Protein AF-A0A1C7M949-F1 (afdb_monomer)

Sequence (208 aa):
MLRAYFEKNLEALGLPTACKKDPADWAMIKSAVNHELSQMRAAMKSKLDLAIKNRDDLYVLTVALMMYDMKPKYEHWGRLAFLRDCAKTWNNRSATDKKKLAFWDFVDGELSKLRACFKAIAGKDRRVEEASCAHDGGYYDRFFASLVAKDLDAYAINSGELARTIYTNESVSDLQRNIEKVVGTFMTDDIDSAAAAQNEAPVEDLPE

Structure (mmCIF, N/CA/C/O backbone):
data_AF-A0A1C7M949-F1
#
_entry.id   AF-A0A1C7M949-F1
#
loop_
_atom_site.group_PDB
_atom_site.id
_atom_site.type_symbol
_atom_site.label_atom_id
_atom_site.label_alt_id
_atom_site.label_comp_id
_atom_site.label_asym_id
_atom_site.label_entity_id
_atom_site.label_seq_id
_atom_site.pdbx_PDB_ins_code
_atom_site.Cartn_x
_atom_site.Cartn_y
_atom_site.Cartn_z
_atom_site.occupancy
_atom_site.B_iso_or_equiv
_atom_site.auth_seq_id
_atom_site.auth_comp_id
_atom_site.auth_asym_id
_atom_site.auth_atom_id
_atom_site.pdbx_PDB_model_num
ATOM 1 N N . MET A 1 1 ? 10.985 6.209 -12.789 1.00 58.41 1 MET A N 1
ATOM 2 C CA . MET A 1 1 ? 11.474 5.172 -11.847 1.00 58.41 1 MET A CA 1
ATOM 3 C C . MET A 1 1 ? 11.266 3.732 -12.323 1.00 58.41 1 MET A C 1
ATOM 5 O O . MET A 1 1 ? 12.258 3.141 -12.712 1.00 58.41 1 MET A O 1
ATOM 9 N N . LEU A 1 2 ? 10.056 3.156 -12.404 1.00 64.06 2 LEU A N 1
ATOM 10 C CA . LEU A 1 2 ? 9.889 1.768 -12.907 1.00 64.06 2 LEU A CA 1
ATOM 11 C C . LEU A 1 2 ? 10.254 1.619 -14.397 1.00 64.06 2 LEU A C 1
ATOM 13 O O . LEU A 1 2 ? 10.922 0.675 -14.803 1.00 64.06 2 LEU A O 1
ATOM 17 N N . ARG A 1 3 ? 9.873 2.610 -15.209 1.00 64.69 3 ARG A N 1
ATOM 18 C CA . ARG A 1 3 ? 10.181 2.644 -16.649 1.00 64.69 3 ARG A CA 1
ATOM 19 C C . ARG A 1 3 ? 11.686 2.681 -16.921 1.00 64.69 3 ARG A C 1
ATOM 21 O O . ARG A 1 3 ? 12.179 1.887 -17.706 1.00 64.69 3 ARG A O 1
ATOM 28 N N . ALA A 1 4 ? 12.413 3.534 -16.200 1.00 66.69 4 ALA A N 1
ATOM 29 C CA . ALA A 1 4 ? 13.871 3.621 -16.290 1.00 66.69 4 ALA A CA 1
ATOM 30 C C . ALA A 1 4 ? 14.563 2.321 -15.842 1.00 66.69 4 ALA A C 1
ATOM 32 O O . ALA A 1 4 ? 15.620 1.976 -16.365 1.00 66.69 4 ALA A O 1
ATOM 33 N N . TYR A 1 5 ? 13.968 1.585 -14.894 1.00 68.69 5 TYR A N 1
ATOM 34 C CA . TYR A 1 5 ? 14.450 0.257 -14.527 1.00 68.69 5 TYR A CA 1
ATOM 35 C C . TYR A 1 5 ? 14.218 -0.756 -15.657 1.00 68.69 5 TYR A C 1
ATOM 37 O O . TYR A 1 5 ? 15.155 -1.460 -16.029 1.00 68.69 5 TYR A O 1
ATOM 45 N N . PHE A 1 6 ? 13.027 -0.788 -16.265 1.00 71.69 6 PHE A N 1
ATOM 46 C CA . PHE A 1 6 ? 12.744 -1.677 -17.400 1.00 71.69 6 PHE A CA 1
ATOM 47 C C . PHE A 1 6 ? 13.663 -1.399 -18.591 1.00 71.69 6 PHE A C 1
ATOM 49 O O . PHE A 1 6 ? 14.228 -2.332 -19.144 1.00 71.69 6 PHE A O 1
ATOM 56 N N . GLU A 1 7 ? 13.937 -0.132 -18.909 1.00 70.00 7 GLU A N 1
ATOM 57 C CA . GLU A 1 7 ? 14.862 0.257 -19.989 1.00 70.00 7 GLU A CA 1
ATOM 58 C C . GLU A 1 7 ? 16.313 -0.195 -19.789 1.00 70.00 7 GLU A C 1
ATOM 60 O O . GLU A 1 7 ? 17.076 -0.240 -20.763 1.00 70.00 7 GLU A O 1
ATOM 65 N N . LYS A 1 8 ? 16.708 -0.463 -18.540 1.00 73.19 8 LYS A N 1
ATOM 66 C CA . LYS A 1 8 ? 18.056 -0.897 -18.152 1.00 73.19 8 LYS A CA 1
ATOM 67 C C . LYS A 1 8 ? 18.161 -2.410 -17.952 1.00 73.19 8 LYS A C 1
ATOM 69 O O . LYS A 1 8 ? 19.269 -2.927 -17.984 1.00 73.19 8 LYS A O 1
ATOM 74 N N . ASN A 1 9 ? 17.037 -3.106 -17.766 1.00 71.88 9 ASN A N 1
ATOM 75 C CA . ASN A 1 9 ? 17.003 -4.517 -17.365 1.00 71.88 9 ASN A CA 1
ATOM 76 C C . ASN A 1 9 ? 16.147 -5.390 -18.302 1.00 71.88 9 ASN A C 1
ATOM 78 O O . ASN A 1 9 ? 15.613 -6.405 -17.870 1.00 71.88 9 ASN A O 1
ATOM 82 N N . LEU A 1 10 ? 16.008 -5.015 -19.581 1.00 70.75 10 LEU A N 1
ATOM 83 C CA . LEU A 1 10 ? 15.163 -5.728 -20.555 1.00 70.75 10 LEU A CA 1
ATOM 84 C C . LEU A 1 10 ? 15.475 -7.226 -20.645 1.00 70.75 10 LEU A C 1
ATOM 86 O O . LEU A 1 10 ? 14.560 -8.040 -20.581 1.00 70.75 10 LEU A O 1
ATOM 90 N N . GLU A 1 11 ? 16.757 -7.590 -20.706 1.00 69.75 11 GLU A N 1
ATOM 91 C CA . GLU A 1 11 ? 17.177 -8.996 -20.784 1.00 69.75 11 GLU A CA 1
ATOM 92 C C . GLU A 1 11 ? 16.755 -9.794 -19.544 1.00 69.75 11 GLU A C 1
ATOM 94 O O . GLU A 1 11 ? 16.265 -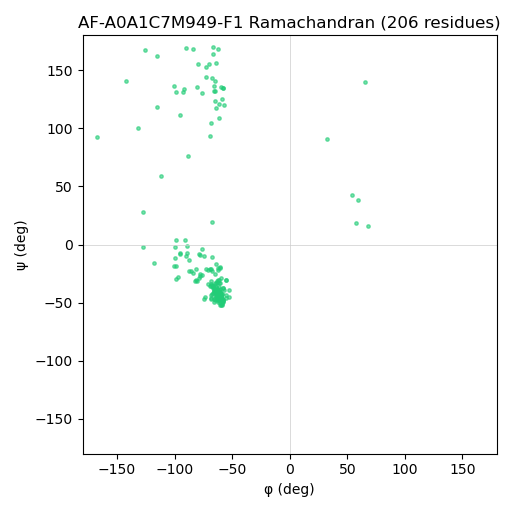10.914 -19.666 1.00 69.75 11 GLU A O 1
ATOM 99 N N . ALA A 1 12 ? 16.853 -9.194 -18.353 1.00 66.94 12 ALA A N 1
ATOM 100 C CA . ALA A 1 12 ? 16.414 -9.816 -17.103 1.00 66.94 12 ALA A CA 1
ATOM 101 C C . ALA A 1 12 ? 14.884 -9.970 -17.016 1.00 66.94 12 ALA A C 1
ATOM 103 O O . ALA A 1 12 ? 14.389 -10.799 -16.257 1.00 66.94 12 ALA A O 1
ATOM 104 N N . LEU A 1 13 ? 14.138 -9.189 -17.801 1.00 67.69 13 LEU A N 1
ATOM 105 C CA . LEU A 1 13 ? 12.680 -9.261 -17.920 1.00 67.69 13 LEU A CA 1
ATOM 106 C C . LEU A 1 13 ? 12.231 -10.201 -19.050 1.00 67.69 13 LEU A C 1
ATOM 108 O O . LEU A 1 13 ? 11.038 -10.274 -19.336 1.00 67.69 13 LEU A O 1
ATOM 112 N N . GLY A 1 14 ? 13.167 -10.891 -19.715 1.00 68.94 14 GLY A N 1
ATOM 113 C CA . GLY A 1 14 ? 12.877 -11.734 -20.876 1.00 68.94 14 GLY A CA 1
ATOM 114 C C . GLY A 1 14 ? 12.431 -10.943 -22.109 1.00 68.94 14 GLY A C 1
ATOM 115 O O . GLY A 1 14 ? 11.865 -11.519 -23.036 1.00 68.94 14 GLY A O 1
ATOM 116 N N . LEU A 1 15 ? 12.664 -9.626 -22.126 1.00 74.62 15 LEU A N 1
ATOM 117 C CA . LEU A 1 15 ? 12.302 -8.745 -23.229 1.00 74.62 15 LEU A CA 1
ATOM 118 C C . LEU A 1 15 ? 13.486 -8.605 -24.200 1.00 74.62 15 LEU A C 1
ATOM 120 O O . LEU A 1 15 ? 14.601 -8.300 -23.762 1.00 74.62 15 LEU A O 1
A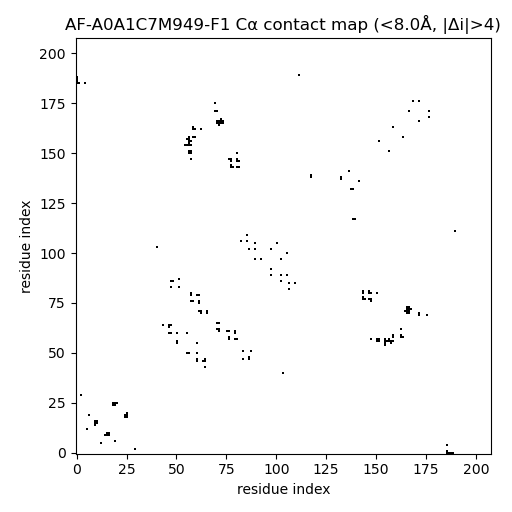TOM 124 N N . PRO A 1 16 ? 13.274 -8.766 -25.520 1.00 75.88 16 PRO A N 1
ATOM 125 C CA . PRO A 1 16 ? 14.321 -8.535 -26.506 1.00 75.88 16 PRO A CA 1
ATOM 126 C C . PRO A 1 16 ? 14.869 -7.106 -26.421 1.00 75.88 16 PRO A C 1
ATOM 128 O O . PRO A 1 16 ? 14.118 -6.130 -26.413 1.00 75.88 16 PRO A O 1
ATOM 131 N N . THR A 1 17 ? 16.193 -6.949 -26.449 1.00 71.25 17 THR A N 1
ATOM 132 C CA . THR A 1 17 ? 16.841 -5.622 -26.467 1.00 71.25 17 THR A CA 1
ATOM 133 C C . THR A 1 17 ? 16.485 -4.802 -27.713 1.00 71.25 17 THR A C 1
ATOM 135 O O . THR A 1 17 ? 16.573 -3.572 -27.696 1.00 71.25 17 THR A O 1
ATOM 138 N N . ALA A 1 18 ? 16.022 -5.469 -28.778 1.00 71.31 18 ALA A N 1
ATOM 139 C CA . ALA A 1 18 ? 15.478 -4.852 -29.983 1.00 71.31 18 ALA A CA 1
ATOM 140 C C . ALA A 1 18 ? 14.224 -4.000 -29.711 1.00 71.31 18 ALA A C 1
ATOM 142 O O . ALA A 1 18 ? 14.067 -2.958 -30.343 1.00 71.31 18 ALA A O 1
ATOM 143 N N . CYS A 1 19 ? 13.410 -4.347 -28.707 1.00 69.25 19 CYS A N 1
ATOM 144 C CA . CYS A 1 19 ? 12.198 -3.599 -28.356 1.00 69.25 19 CYS A CA 1
ATOM 145 C C . CYS A 1 19 ? 12.489 -2.173 -27.866 1.00 69.25 19 CYS A C 1
ATOM 147 O O . CYS A 1 19 ? 11.594 -1.343 -27.839 1.00 69.25 19 CYS A O 1
ATOM 149 N N . LYS A 1 20 ? 13.735 -1.859 -27.480 1.00 67.06 20 LYS A N 1
ATOM 150 C CA . LYS A 1 20 ? 14.149 -0.483 -27.153 1.00 67.06 20 LYS A CA 1
ATOM 151 C C . LYS A 1 20 ? 14.393 0.370 -28.398 1.00 67.06 20 LYS A C 1
ATOM 153 O O . LYS A 1 20 ? 14.316 1.594 -28.332 1.00 67.06 20 LYS A O 1
ATOM 158 N N . LYS A 1 21 ? 14.764 -0.276 -29.504 1.00 73.44 21 LYS A N 1
ATOM 159 C CA . LYS A 1 21 ? 15.088 0.374 -30.779 1.00 73.44 21 LYS A CA 1
ATOM 160 C C . LYS A 1 21 ? 13.843 0.578 -31.639 1.00 73.44 21 LYS A C 1
ATOM 162 O O . LYS A 1 21 ? 13.858 1.474 -32.473 1.00 73.44 21 LYS A O 1
ATOM 167 N N . ASP A 1 22 ? 12.794 -0.212 -31.406 1.00 79.44 22 ASP A N 1
ATOM 168 C CA . ASP A 1 22 ? 11.480 -0.048 -32.024 1.00 79.44 22 ASP A CA 1
ATOM 169 C C . ASP A 1 22 ? 10.531 0.759 -31.104 1.00 79.44 22 ASP A C 1
ATOM 171 O O . ASP A 1 22 ? 10.120 0.276 -30.042 1.00 79.44 22 ASP A O 1
ATOM 175 N N . PRO A 1 23 ? 10.160 1.999 -31.481 1.00 78.56 23 PRO A N 1
ATOM 176 C CA . PRO A 1 23 ? 9.238 2.822 -30.703 1.00 78.56 23 PRO A CA 1
ATOM 177 C C . PRO A 1 23 ? 7.846 2.202 -30.507 1.00 78.56 23 PRO A C 1
ATOM 179 O O . PRO A 1 23 ? 7.202 2.500 -29.496 1.00 78.56 23 PRO A O 1
ATOM 182 N N . ALA A 1 24 ? 7.372 1.373 -31.444 1.00 81.94 24 ALA A N 1
ATOM 183 C CA . ALA A 1 24 ? 6.055 0.745 -31.381 1.00 81.94 24 ALA A CA 1
ATOM 184 C C . ALA A 1 24 ? 6.031 -0.385 -30.342 1.00 81.94 24 ALA A C 1
ATOM 186 O O . ALA A 1 24 ? 5.160 -0.396 -29.467 1.00 81.94 24 ALA A O 1
ATOM 187 N N . ASP A 1 25 ? 7.036 -1.261 -30.356 1.00 79.12 25 ASP A N 1
ATOM 188 C CA . ASP A 1 25 ? 7.187 -2.322 -29.352 1.00 79.12 25 ASP A CA 1
ATOM 189 C C . ASP A 1 25 ? 7.357 -1.743 -27.945 1.00 79.12 25 ASP A C 1
ATOM 191 O O . ASP A 1 25 ? 6.711 -2.184 -26.987 1.00 79.12 25 ASP A O 1
ATOM 195 N N . TRP A 1 26 ? 8.164 -0.685 -27.809 1.00 81.19 26 TRP A N 1
ATOM 196 C CA . TRP A 1 26 ? 8.323 -0.005 -26.526 1.00 81.19 26 TRP A CA 1
ATOM 197 C C . TRP A 1 26 ? 7.022 0.641 -26.038 1.00 81.19 26 TRP A C 1
ATOM 199 O O . TRP A 1 26 ? 6.730 0.654 -24.838 1.00 81.19 26 TRP A O 1
ATOM 209 N N . ALA A 1 27 ? 6.212 1.190 -26.949 1.00 81.94 27 ALA A N 1
ATOM 210 C CA . ALA A 1 27 ? 4.898 1.727 -26.615 1.00 81.94 27 ALA A CA 1
ATOM 211 C C . ALA A 1 27 ? 3.939 0.633 -26.123 1.00 81.94 27 ALA A C 1
ATOM 213 O O . ALA A 1 27 ? 3.245 0.858 -25.128 1.00 81.94 27 ALA A O 1
ATOM 214 N N . MET A 1 28 ? 3.952 -0.552 -26.742 1.00 83.81 28 MET A N 1
ATOM 215 C CA . MET A 1 28 ? 3.148 -1.699 -26.305 1.00 83.81 28 MET A CA 1
ATOM 216 C C . MET A 1 28 ? 3.538 -2.169 -24.901 1.00 83.81 28 MET A C 1
ATOM 218 O O . MET A 1 28 ? 2.663 -2.309 -24.046 1.00 83.81 28 MET A O 1
ATOM 222 N N . ILE A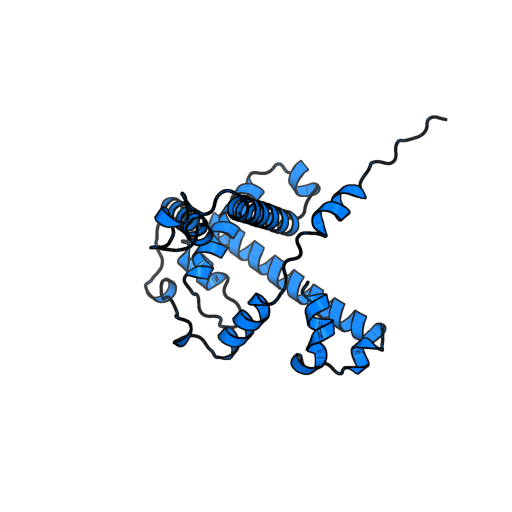 1 29 ? 4.837 -2.307 -24.618 1.00 81.81 29 ILE A N 1
ATOM 223 C CA . ILE A 1 29 ? 5.330 -2.678 -23.280 1.00 81.81 29 ILE A CA 1
ATOM 224 C C . ILE A 1 29 ? 4.890 -1.644 -22.237 1.00 81.81 29 ILE A C 1
ATOM 226 O O . ILE A 1 29 ? 4.335 -2.001 -21.198 1.00 81.81 29 ILE A O 1
ATOM 230 N N . LYS A 1 30 ? 5.076 -0.346 -22.515 1.00 81.19 30 LYS A N 1
ATOM 231 C CA . LYS A 1 30 ? 4.626 0.724 -21.607 1.00 81.19 30 LYS A CA 1
ATOM 232 C C . LYS A 1 30 ? 3.121 0.661 -21.359 1.00 81.19 30 LYS A C 1
ATOM 234 O O . LYS A 1 30 ? 2.691 0.857 -20.224 1.00 81.19 30 LYS A O 1
ATOM 239 N N . SER A 1 31 ? 2.336 0.418 -22.407 1.00 84.62 31 SER A N 1
ATOM 240 C CA . SER A 1 31 ? 0.880 0.316 -22.317 1.00 84.62 31 SER A CA 1
ATOM 241 C C . SER A 1 31 ? 0.465 -0.846 -21.416 1.00 84.62 31 SER A C 1
ATOM 243 O O . SER A 1 31 ? -0.281 -0.630 -20.463 1.00 84.62 31 SER A O 1
ATOM 245 N N . ALA A 1 32 ? 1.026 -2.039 -21.637 1.00 86.38 32 ALA A N 1
ATOM 246 C CA . ALA A 1 32 ? 0.742 -3.227 -20.835 1.00 86.38 32 ALA A CA 1
ATOM 247 C C . ALA A 1 32 ? 1.086 -3.011 -19.353 1.00 86.38 32 ALA A C 1
ATOM 249 O O . ALA A 1 32 ? 0.261 -3.251 -18.477 1.00 86.38 32 ALA A O 1
ATOM 250 N N . VAL A 1 33 ? 2.266 -2.454 -19.065 1.00 84.69 33 VAL A N 1
ATOM 251 C CA . VAL A 1 33 ? 2.696 -2.160 -17.689 1.00 84.69 33 VAL A CA 1
ATOM 252 C C . VAL A 1 33 ? 1.764 -1.154 -17.014 1.00 84.69 33 VAL A C 1
ATOM 254 O O . VAL A 1 33 ? 1.375 -1.349 -15.865 1.00 84.69 33 VAL A O 1
ATOM 257 N N . ASN A 1 34 ? 1.386 -0.076 -17.707 1.00 84.75 34 ASN A N 1
ATOM 258 C CA . ASN A 1 34 ? 0.451 0.901 -17.148 1.00 84.75 34 ASN A CA 1
ATOM 259 C C . ASN A 1 34 ? -0.928 0.284 -16.903 1.00 84.75 34 ASN A C 1
ATOM 261 O O . ASN A 1 34 ? -1.563 0.606 -15.903 1.00 84.75 34 ASN A O 1
ATOM 265 N N . HIS A 1 35 ? -1.389 -0.581 -17.808 1.00 88.44 35 HIS A N 1
ATOM 266 C CA . HIS A 1 35 ? -2.664 -1.268 -17.675 1.00 88.44 35 HIS A CA 1
ATOM 267 C C . HIS A 1 35 ? -2.693 -2.136 -16.413 1.00 88.44 35 HIS A C 1
ATOM 269 O O . HIS A 1 35 ? -3.569 -1.945 -15.570 1.00 88.44 35 HIS A O 1
ATOM 275 N N . GLU A 1 36 ? -1.686 -2.993 -16.231 1.00 88.00 36 GLU A N 1
ATOM 276 C CA . GLU A 1 36 ? -1.545 -3.840 -15.042 1.00 88.00 36 GLU A CA 1
ATOM 277 C C . GLU A 1 36 ? -1.450 -3.011 -13.756 1.00 88.00 36 GLU A C 1
ATOM 279 O O . GLU A 1 36 ? -2.182 -3.251 -12.795 1.00 88.00 36 GLU A O 1
ATOM 284 N N . LEU A 1 37 ? -0.617 -1.964 -13.739 1.00 86.31 37 LEU A N 1
ATOM 285 C CA . LEU A 1 37 ? -0.497 -1.086 -12.571 1.00 86.31 37 LEU A CA 1
ATOM 286 C C . LEU A 1 37 ? -1.818 -0.397 -12.223 1.00 86.31 37 LEU A C 1
ATOM 288 O O . LEU A 1 37 ? -2.154 -0.294 -11.043 1.00 86.31 37 LEU A O 1
ATOM 292 N N . SER A 1 38 ? -2.574 0.064 -13.222 1.00 88.25 38 SER A N 1
ATOM 293 C CA . SER A 1 38 ? -3.891 0.665 -13.010 1.00 88.25 38 SER A CA 1
ATOM 294 C C . SER A 1 38 ? -4.889 -0.343 -12.444 1.00 88.25 38 SER A C 1
ATOM 296 O O . SER A 1 38 ? -5.615 -0.003 -11.508 1.00 88.25 38 SER A O 1
ATOM 298 N N . GLN A 1 39 ? -4.900 -1.586 -12.939 1.00 90.31 39 GLN A N 1
ATOM 299 C CA . GLN A 1 39 ? -5.754 -2.642 -12.389 1.00 90.31 39 GLN A CA 1
ATOM 300 C C . GLN A 1 39 ? -5.385 -2.975 -10.939 1.00 90.31 39 GLN A C 1
ATOM 302 O O . GLN A 1 39 ? -6.259 -2.999 -10.069 1.00 90.31 39 GLN A O 1
ATOM 307 N N . MET A 1 40 ? -4.092 -3.155 -10.648 1.00 90.12 40 MET A N 1
ATOM 308 C CA . MET A 1 40 ? -3.602 -3.422 -9.292 1.00 90.12 40 MET A CA 1
ATOM 309 C C . MET A 1 40 ? -3.964 -2.285 -8.330 1.00 90.12 40 MET A C 1
ATOM 311 O O . MET A 1 40 ? -4.468 -2.532 -7.235 1.00 90.12 40 MET A O 1
ATOM 315 N N . ARG A 1 41 ? -3.769 -1.030 -8.751 1.00 91.50 41 ARG A N 1
ATOM 316 C CA . ARG A 1 41 ? -4.141 0.171 -7.990 1.00 91.50 41 ARG A CA 1
ATOM 317 C C . ARG A 1 41 ? -5.651 0.249 -7.744 1.00 91.50 41 ARG A C 1
ATOM 319 O O . ARG A 1 41 ? -6.072 0.565 -6.632 1.00 91.50 41 ARG A O 1
ATOM 326 N N . ALA A 1 42 ? -6.482 -0.059 -8.735 1.00 91.69 42 ALA A N 1
ATOM 327 C CA . ALA A 1 42 ? -7.934 -0.082 -8.561 1.00 91.69 42 ALA A CA 1
ATOM 328 C C . ALA A 1 42 ? -8.372 -1.175 -7.568 1.00 91.69 42 ALA A C 1
ATOM 330 O O . ALA A 1 42 ? -9.114 -0.893 -6.623 1.00 91.69 42 ALA A O 1
ATOM 331 N N . ALA A 1 43 ? -7.856 -2.398 -7.726 1.00 92.50 43 ALA A N 1
ATOM 332 C CA . ALA A 1 43 ? -8.156 -3.522 -6.842 1.00 92.50 43 ALA A CA 1
ATOM 333 C C . ALA A 1 43 ? -7.700 -3.258 -5.399 1.00 92.50 43 ALA A C 1
ATOM 335 O O . ALA A 1 43 ? -8.454 -3.493 -4.453 1.00 92.50 43 ALA A O 1
ATOM 336 N N . MET A 1 44 ? -6.491 -2.715 -5.225 1.00 93.62 44 MET A N 1
ATOM 337 C CA . MET A 1 44 ? -5.941 -2.362 -3.917 1.00 93.62 44 MET A CA 1
ATOM 338 C C . MET A 1 44 ? -6.796 -1.303 -3.223 1.00 93.62 44 MET A C 1
ATOM 340 O O . MET A 1 44 ? -7.153 -1.478 -2.059 1.00 93.62 44 MET A O 1
ATOM 344 N N . LYS A 1 45 ? -7.189 -0.241 -3.939 1.00 94.00 45 LYS A N 1
ATOM 345 C CA . LYS A 1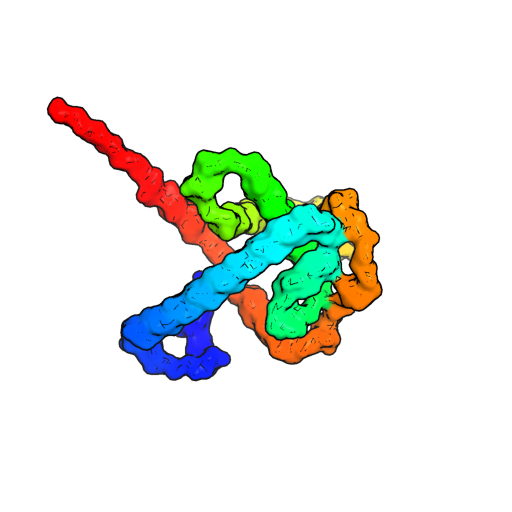 45 ? -8.067 0.789 -3.377 1.00 94.00 45 LYS A CA 1
ATOM 346 C C . LYS A 1 45 ? -9.418 0.207 -2.957 1.00 94.00 45 LYS A C 1
ATOM 348 O O . LYS A 1 45 ? -9.868 0.470 -1.847 1.00 94.00 45 LYS A O 1
ATOM 353 N N . SER A 1 46 ? -10.035 -0.610 -3.810 1.00 94.12 46 SER A N 1
ATOM 354 C CA . SER A 1 46 ? -11.330 -1.227 -3.509 1.00 94.12 46 SER A CA 1
ATOM 355 C C . SER A 1 46 ? -11.272 -2.109 -2.259 1.00 94.12 46 SER A C 1
ATOM 357 O O . SER A 1 46 ? -12.161 -2.030 -1.414 1.00 94.12 46 SER A O 1
ATOM 359 N N . LYS A 1 47 ? -10.234 -2.944 -2.126 1.00 94.62 47 LYS A N 1
ATOM 360 C CA . LYS A 1 47 ? -10.035 -3.802 -0.948 1.00 94.62 47 LYS A CA 1
ATOM 361 C C . LYS A 1 47 ? -9.794 -2.981 0.318 1.00 94.62 47 LYS A C 1
ATOM 363 O O . LYS A 1 47 ? -10.312 -3.324 1.375 1.00 94.62 47 LYS A O 1
ATOM 368 N N . LEU A 1 48 ? -9.051 -1.884 0.205 1.00 95.50 48 LEU A N 1
ATOM 369 C CA . LEU A 1 48 ? -8.781 -0.983 1.319 1.00 95.50 48 LEU A CA 1
ATOM 370 C C . LEU A 1 48 ? -10.046 -0.273 1.815 1.00 95.50 48 LEU A C 1
ATOM 372 O O . LEU A 1 48 ? -10.306 -0.252 3.016 1.00 95.50 48 LEU A O 1
ATOM 376 N N . ASP A 1 49 ? -10.850 0.272 0.900 1.00 94.69 49 ASP A N 1
ATOM 377 C CA . ASP A 1 49 ? -12.114 0.931 1.243 1.00 94.69 49 ASP A CA 1
ATOM 378 C C . ASP A 1 49 ? -13.105 -0.069 1.872 1.00 94.69 49 ASP A C 1
ATOM 380 O O . ASP A 1 49 ? -13.793 0.262 2.842 1.00 94.69 49 ASP A O 1
ATOM 384 N N . LEU A 1 50 ? -13.135 -1.312 1.375 1.00 95.12 50 LEU A N 1
ATOM 385 C CA . LEU A 1 50 ? -13.944 -2.386 1.952 1.00 95.12 50 LEU A CA 1
ATOM 386 C C . LEU A 1 50 ? -13.482 -2.758 3.367 1.00 95.12 50 LEU A C 1
ATOM 388 O O . LEU A 1 50 ? -14.316 -2.834 4.265 1.00 95.12 50 LEU A O 1
ATOM 392 N N . ALA A 1 51 ? -12.176 -2.919 3.586 1.00 95.12 51 ALA A N 1
ATOM 393 C CA . ALA A 1 51 ? -11.621 -3.237 4.900 1.00 95.12 51 ALA A CA 1
ATOM 394 C C . ALA A 1 51 ? -11.933 -2.151 5.940 1.00 95.12 51 ALA A C 1
ATOM 396 O O . ALA A 1 51 ? -12.325 -2.452 7.067 1.00 95.12 51 ALA A O 1
ATOM 397 N N . ILE A 1 52 ? -11.840 -0.875 5.549 1.00 95.31 52 ILE A N 1
ATOM 398 C CA . ILE A 1 52 ? -12.229 0.253 6.408 1.00 95.31 52 ILE A CA 1
ATOM 399 C C . ILE A 1 52 ? -13.716 0.165 6.769 1.00 95.31 52 ILE A C 1
ATOM 401 O O . ILE A 1 52 ? -14.078 0.322 7.937 1.00 95.31 52 ILE A O 1
ATOM 405 N N . LYS A 1 53 ? -14.580 -0.099 5.781 1.00 95.06 53 LYS A N 1
ATOM 406 C CA . LYS A 1 53 ? -16.030 -0.218 5.980 1.00 95.06 53 LYS A CA 1
ATOM 407 C C . LYS A 1 53 ? -16.392 -1.385 6.903 1.00 95.06 53 LYS A C 1
ATOM 409 O O . LYS A 1 53 ? -17.227 -1.212 7.786 1.00 95.06 53 LYS A O 1
ATOM 414 N N . ASN A 1 54 ? -15.760 -2.538 6.706 1.00 94.94 54 ASN A N 1
ATOM 415 C CA . ASN A 1 54 ? -16.013 -3.760 7.470 1.00 94.94 54 ASN A CA 1
ATOM 416 C C . ASN A 1 54 ? -15.362 -3.754 8.857 1.00 94.94 54 ASN A C 1
ATOM 418 O O . ASN A 1 54 ? -15.661 -4.629 9.664 1.00 94.94 54 ASN A O 1
ATOM 422 N N . ARG A 1 55 ? -14.514 -2.757 9.147 1.00 94.75 55 ARG A N 1
ATOM 423 C CA . ARG A 1 55 ? -13.676 -2.703 10.353 1.00 94.75 55 ARG A CA 1
ATOM 424 C C . ARG A 1 55 ? -12.732 -3.906 10.459 1.00 94.75 55 ARG A C 1
ATOM 426 O O . ARG A 1 55 ? -12.479 -4.389 11.558 1.00 94.75 55 ARG A O 1
ATOM 433 N N . ASP A 1 56 ? -12.193 -4.349 9.327 1.00 95.31 56 ASP A N 1
ATOM 434 C CA . ASP A 1 56 ? -11.227 -5.444 9.289 1.00 95.31 56 ASP A CA 1
ATOM 435 C C . ASP A 1 56 ? -9.923 -5.02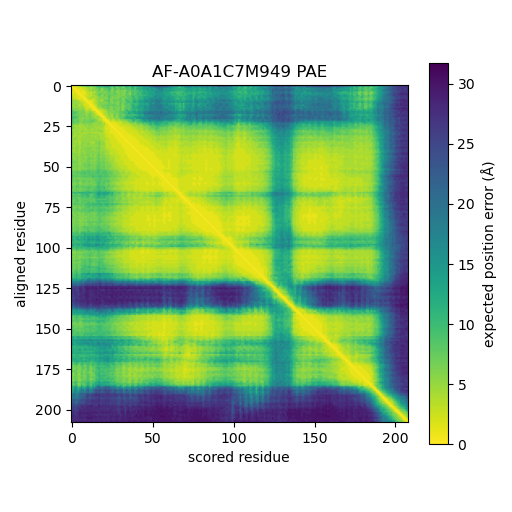6 9.984 1.00 95.31 56 ASP A C 1
ATOM 437 O O . ASP A 1 56 ? -9.395 -3.923 9.771 1.00 95.31 56 ASP A O 1
ATOM 441 N N . ASP A 1 57 ? -9.370 -5.920 10.802 1.00 94.88 57 ASP A N 1
ATOM 442 C CA . ASP A 1 57 ? -8.098 -5.651 11.461 1.00 94.88 57 ASP A CA 1
ATOM 443 C C . ASP A 1 57 ? -6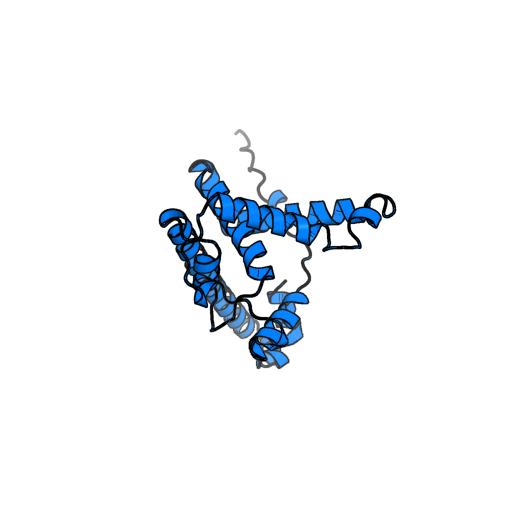.925 -5.577 10.465 1.00 94.88 57 ASP A C 1
ATOM 445 O O . ASP A 1 57 ? -7.048 -5.835 9.257 1.00 94.88 57 ASP A O 1
ATOM 449 N N . LEU A 1 58 ? -5.770 -5.131 10.958 1.00 94.75 58 LEU A N 1
ATOM 450 C CA . LEU A 1 58 ? -4.586 -4.917 10.130 1.00 94.75 58 LEU A CA 1
ATOM 451 C C . LEU A 1 58 ? -4.094 -6.208 9.458 1.00 94.75 58 LEU A C 1
ATOM 453 O O . LEU A 1 58 ? -3.604 -6.169 8.327 1.00 94.75 58 LEU A O 1
ATOM 457 N N . TYR A 1 59 ? -4.247 -7.352 10.118 1.00 93.56 59 TYR A N 1
ATOM 458 C CA . TYR A 1 59 ? -3.774 -8.642 9.629 1.00 93.56 59 TYR A CA 1
ATOM 459 C C . TYR A 1 59 ? -4.653 -9.152 8.488 1.00 93.56 59 TYR A C 1
ATOM 461 O O . TYR A 1 59 ? -4.132 -9.534 7.437 1.00 93.56 59 TYR A O 1
ATOM 469 N N . VAL A 1 60 ? -5.979 -9.062 8.644 1.00 93.25 60 VAL A N 1
ATOM 470 C CA . VAL A 1 60 ? -6.941 -9.383 7.578 1.00 93.25 60 VAL A CA 1
ATOM 471 C C . VAL A 1 60 ? -6.696 -8.510 6.352 1.00 93.25 60 VAL A C 1
ATOM 473 O O . VAL A 1 60 ? -6.579 -9.034 5.243 1.00 93.25 60 VAL A O 1
ATOM 476 N N . LEU A 1 61 ? -6.540 -7.193 6.536 1.00 94.25 61 LEU A N 1
ATOM 477 C CA . LEU A 1 61 ? -6.209 -6.299 5.423 1.00 94.25 61 LEU A CA 1
ATOM 478 C C . LEU A 1 61 ? -4.898 -6.693 4.753 1.00 94.25 61 LEU A C 1
ATOM 480 O O . LEU A 1 61 ? -4.812 -6.671 3.525 1.00 94.25 61 LEU A O 1
ATOM 484 N N . THR A 1 62 ? -3.883 -7.031 5.547 1.00 93.44 62 THR A N 1
ATOM 485 C CA . THR A 1 62 ? -2.574 -7.398 5.013 1.00 93.44 62 THR A CA 1
ATOM 486 C C . THR A 1 62 ? -2.683 -8.599 4.100 1.00 93.44 62 THR A C 1
ATOM 488 O O . THR A 1 62 ? -2.270 -8.514 2.947 1.00 93.44 62 THR A O 1
ATOM 491 N N . VAL A 1 63 ? -3.307 -9.677 4.571 1.00 91.25 63 VAL A N 1
ATOM 492 C CA . VAL A 1 63 ? -3.524 -10.881 3.764 1.00 91.25 63 VAL A CA 1
ATOM 493 C C . VAL A 1 63 ? -4.367 -10.573 2.526 1.00 91.25 63 VAL A C 1
ATOM 495 O O . VAL A 1 63 ? -4.017 -11.005 1.432 1.00 91.25 63 VAL A O 1
ATOM 498 N N . ALA A 1 64 ? -5.433 -9.780 2.660 1.00 90.62 64 ALA A N 1
ATOM 499 C CA . ALA A 1 64 ? -6.304 -9.433 1.539 1.00 90.62 64 ALA A CA 1
ATOM 500 C C . ALA A 1 64 ? -5.584 -8.636 0.438 1.00 90.62 64 ALA A C 1
ATOM 502 O O . ALA A 1 64 ? -5.924 -8.769 -0.744 1.00 90.62 64 ALA A O 1
ATOM 503 N N . LEU A 1 65 ? -4.613 -7.795 0.807 1.00 91.31 65 LEU A N 1
ATOM 504 C CA . LEU A 1 65 ? -3.840 -6.972 -0.123 1.00 91.31 65 LEU A CA 1
ATOM 505 C C . LEU A 1 65 ? -2.600 -7.661 -0.692 1.00 91.31 65 LEU A C 1
ATOM 507 O O . LEU A 1 65 ? -2.062 -7.171 -1.686 1.00 91.31 65 LEU A O 1
ATOM 511 N N . MET A 1 66 ? -2.162 -8.789 -0.129 1.00 88.56 66 MET A N 1
ATOM 512 C CA . MET A 1 66 ? -1.135 -9.602 -0.776 1.00 88.56 66 MET A CA 1
ATOM 513 C C . MET A 1 66 ? -1.685 -10.174 -2.092 1.00 88.56 66 MET A C 1
ATOM 515 O O . MET A 1 66 ? -2.800 -10.691 -2.162 1.00 88.56 66 MET A O 1
ATOM 519 N N . MET A 1 67 ? -0.901 -10.051 -3.160 1.00 81.88 67 MET A N 1
ATOM 520 C CA . MET A 1 67 ? -1.199 -10.601 -4.487 1.00 81.88 67 MET A CA 1
ATOM 521 C C . MET A 1 67 ? -0.164 -11.673 -4.839 1.00 81.88 67 MET A C 1
ATOM 523 O O . MET A 1 67 ? 0.909 -11.699 -4.243 1.00 81.88 67 MET A O 1
ATOM 527 N N . TYR A 1 68 ? -0.471 -12.531 -5.815 1.00 82.31 68 TYR A N 1
ATOM 528 C CA . TYR A 1 68 ? 0.482 -13.502 -6.379 1.00 82.31 68 TYR A CA 1
ATOM 529 C C . TYR A 1 68 ? 1.156 -14.408 -5.331 1.00 82.31 68 TYR A C 1
ATOM 531 O O . TYR A 1 68 ? 2.367 -14.613 -5.365 1.00 82.31 68 TYR A O 1
ATOM 539 N N . ASP A 1 69 ? 0.377 -14.895 -4.360 1.00 82.00 69 ASP A N 1
ATOM 540 C CA . ASP A 1 69 ? 0.835 -15.770 -3.268 1.00 82.00 69 ASP A CA 1
ATOM 541 C C . ASP A 1 69 ? 1.966 -15.201 -2.394 1.00 82.00 69 ASP A C 1
ATOM 543 O O . ASP A 1 69 ? 2.623 -15.941 -1.652 1.00 82.00 69 ASP A O 1
ATOM 547 N N . MET A 1 70 ? 2.167 -13.877 -2.425 1.00 87.00 70 MET A N 1
ATOM 548 C CA . MET A 1 70 ? 3.107 -13.210 -1.531 1.00 87.00 70 MET A CA 1
ATOM 549 C C . MET A 1 70 ? 2.718 -13.437 -0.074 1.00 87.00 70 MET A C 1
ATOM 551 O O . MET A 1 70 ? 1.559 -13.316 0.331 1.00 87.00 70 MET A O 1
ATOM 555 N N . LYS A 1 71 ? 3.726 -13.74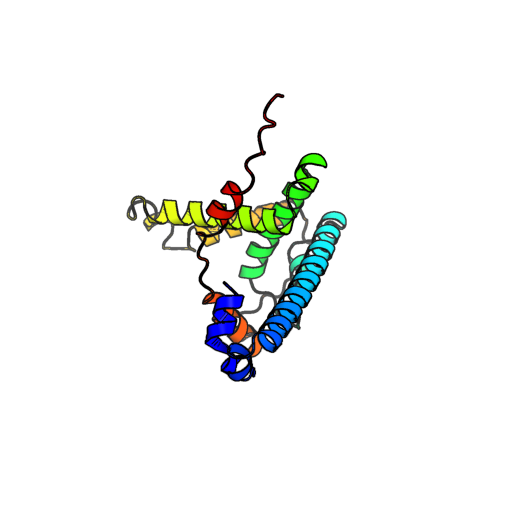8 0.733 1.00 90.12 71 LYS A N 1
ATOM 556 C CA . LYS A 1 71 ? 3.577 -13.973 2.161 1.00 90.12 71 LYS A CA 1
ATOM 557 C C . LYS A 1 71 ? 3.795 -12.669 2.933 1.00 90.12 71 LYS A C 1
ATOM 559 O O . LYS A 1 71 ? 4.760 -11.947 2.654 1.00 90.12 71 LYS A O 1
ATOM 564 N N . PRO A 1 72 ? 2.913 -12.345 3.894 1.00 89.69 72 PRO A N 1
ATOM 565 C CA . PRO A 1 72 ? 3.027 -11.124 4.675 1.00 89.69 72 PRO A CA 1
ATOM 566 C C . PRO A 1 72 ? 4.256 -11.156 5.596 1.00 89.69 72 PRO A C 1
ATOM 568 O O . PRO A 1 72 ? 4.603 -12.185 6.171 1.00 89.69 72 PRO A O 1
ATOM 571 N N . LYS A 1 73 ? 4.891 -9.995 5.758 1.00 89.06 73 LYS A N 1
ATOM 572 C CA . LYS A 1 73 ? 6.019 -9.752 6.660 1.00 89.06 73 LYS A CA 1
ATOM 573 C C . LYS A 1 73 ? 5.677 -8.575 7.561 1.00 89.06 73 LYS A C 1
ATOM 575 O O . LYS A 1 73 ? 4.732 -7.836 7.272 1.00 89.06 73 LYS A O 1
ATOM 580 N N . TYR A 1 74 ? 6.458 -8.373 8.613 1.00 85.00 74 TYR A N 1
ATOM 581 C CA . TYR A 1 74 ? 6.225 -7.296 9.573 1.00 85.00 74 TYR A CA 1
ATOM 582 C C . TYR A 1 74 ? 6.208 -5.909 8.906 1.00 85.00 74 TYR A C 1
ATOM 584 O O . TYR A 1 74 ? 5.350 -5.074 9.186 1.00 85.00 74 TYR A O 1
ATOM 592 N N . GLU A 1 75 ? 7.085 -5.683 7.930 1.00 84.88 75 GLU A N 1
ATOM 593 C CA . GLU A 1 75 ? 7.188 -4.419 7.201 1.00 84.88 75 GLU A CA 1
ATOM 594 C C . GLU A 1 75 ? 5.923 -4.114 6.382 1.00 84.88 75 GLU A C 1
ATOM 596 O O . GLU A 1 75 ? 5.618 -2.949 6.110 1.00 84.88 75 GLU A O 1
ATOM 601 N N . HIS A 1 76 ? 5.160 -5.140 5.987 1.00 89.88 76 HIS A N 1
ATOM 602 C CA . HIS A 1 76 ? 3.886 -4.946 5.294 1.00 89.88 76 HIS A CA 1
ATOM 603 C C . HIS A 1 76 ? 2.833 -4.333 6.212 1.00 89.88 76 HIS A C 1
ATOM 605 O O . HIS A 1 76 ? 2.058 -3.499 5.751 1.00 89.88 76 HIS A O 1
ATOM 611 N N . TRP A 1 77 ? 2.836 -4.657 7.504 1.00 90.81 77 TRP A N 1
ATOM 612 C CA . TRP A 1 77 ? 1.883 -4.087 8.456 1.00 90.81 77 TRP A CA 1
ATOM 613 C C . TRP A 1 77 ? 2.043 -2.577 8.571 1.00 90.81 77 TRP A C 1
ATOM 615 O O . TRP A 1 77 ? 1.061 -1.852 8.444 1.00 90.81 77 TRP A O 1
ATOM 625 N N . GLY A 1 78 ? 3.281 -2.093 8.699 1.00 90.00 78 GLY A N 1
ATOM 626 C CA . GLY A 1 78 ? 3.565 -0.658 8.697 1.00 90.00 78 GLY A CA 1
ATOM 627 C C . GLY A 1 78 ? 3.092 0.022 7.411 1.00 90.00 78 GLY A C 1
ATOM 628 O O . GLY A 1 78 ? 2.347 1.003 7.452 1.00 90.00 78 GLY A O 1
ATOM 629 N N . ARG A 1 79 ? 3.472 -0.527 6.251 1.00 90.25 79 ARG A N 1
ATOM 630 C CA . ARG A 1 79 ? 3.097 0.038 4.942 1.00 90.25 79 ARG A CA 1
ATOM 631 C C . ARG A 1 79 ? 1.583 0.085 4.740 1.00 90.25 79 ARG A C 1
ATOM 633 O O . ARG A 1 79 ? 1.072 1.053 4.181 1.00 90.25 79 ARG A O 1
ATOM 640 N N . LEU A 1 80 ? 0.861 -0.932 5.201 1.00 94.44 80 LEU A N 1
ATOM 641 C CA . LEU A 1 80 ? -0.588 -1.008 5.041 1.00 94.44 80 LEU A CA 1
ATOM 642 C C . LEU A 1 80 ? -1.355 -0.202 6.087 1.00 94.44 80 LEU A C 1
ATOM 644 O O . LEU A 1 80 ? -2.391 0.361 5.740 1.00 94.44 80 LEU A O 1
ATOM 648 N N . ALA A 1 81 ? -0.830 -0.056 7.305 1.00 94.44 81 ALA A N 1
ATOM 649 C CA . ALA A 1 81 ? -1.346 0.900 8.282 1.00 94.44 81 ALA A CA 1
ATOM 650 C C . ALA A 1 81 ? -1.221 2.337 7.748 1.00 94.44 81 ALA A C 1
ATOM 652 O O . ALA A 1 81 ? -2.194 3.090 7.756 1.00 94.44 81 ALA A O 1
ATOM 653 N N . PHE A 1 82 ? -0.066 2.694 7.171 1.00 94.31 82 PHE A N 1
ATOM 654 C CA . PHE A 1 82 ? 0.118 3.978 6.485 1.00 94.31 82 PHE A CA 1
ATOM 655 C C . PHE A 1 82 ? -0.878 4.170 5.337 1.00 94.31 82 PHE A C 1
ATOM 657 O O . PHE A 1 82 ? -1.530 5.211 5.237 1.00 94.31 82 PHE A O 1
ATOM 664 N N . LEU A 1 83 ? -1.034 3.158 4.481 1.00 95.06 83 LEU A N 1
ATOM 665 C CA . LEU A 1 83 ? -1.955 3.237 3.353 1.00 95.06 83 LEU A CA 1
ATOM 666 C C . LEU A 1 83 ? -3.414 3.391 3.820 1.00 95.06 83 LEU A C 1
ATOM 668 O O . LEU A 1 83 ? -4.168 4.174 3.237 1.00 95.06 83 LEU A O 1
ATOM 672 N N . ARG A 1 84 ? -3.812 2.699 4.896 1.00 95.75 84 ARG A N 1
ATOM 673 C CA . ARG A 1 84 ? -5.138 2.840 5.514 1.00 95.75 84 ARG A CA 1
ATOM 674 C C . ARG A 1 84 ? -5.338 4.226 6.121 1.00 95.75 84 ARG A C 1
ATOM 676 O O . ARG A 1 84 ? -6.410 4.804 5.945 1.00 95.75 84 ARG A O 1
ATOM 683 N N . ASP A 1 85 ? -4.326 4.791 6.774 1.00 95.00 85 ASP A N 1
ATOM 684 C CA . ASP A 1 85 ? -4.372 6.160 7.302 1.00 95.00 85 ASP A CA 1
ATOM 685 C C . ASP A 1 85 ? -4.531 7.197 6.175 1.00 95.00 85 ASP A C 1
ATOM 687 O O . ASP A 1 85 ? -5.389 8.084 6.260 1.00 95.00 85 ASP A O 1
ATOM 691 N N . CYS A 1 86 ? -3.822 7.013 5.055 1.00 95.31 86 CYS A N 1
ATOM 692 C CA . CYS A 1 86 ? -4.010 7.817 3.846 1.00 95.31 86 CYS A CA 1
ATOM 693 C C . CYS A 1 86 ? -5.441 7.701 3.307 1.00 95.31 86 CYS A C 1
ATOM 695 O O . CYS A 1 86 ? -6.073 8.714 3.011 1.00 95.31 86 CYS A O 1
ATOM 697 N N . ALA A 1 87 ? -5.993 6.490 3.207 1.00 95.12 87 ALA A N 1
ATOM 698 C CA . ALA A 1 87 ? -7.363 6.290 2.737 1.00 95.12 87 ALA A CA 1
ATOM 699 C C . ALA A 1 87 ? -8.413 6.918 3.658 1.00 95.12 87 ALA A C 1
ATOM 701 O O . ALA A 1 87 ? -9.352 7.543 3.169 1.00 95.12 87 ALA A O 1
ATOM 702 N N . LYS A 1 88 ? -8.241 6.841 4.981 1.00 94.50 88 LYS A N 1
ATOM 703 C CA . LYS A 1 88 ? -9.117 7.535 5.940 1.00 94.50 88 LYS A CA 1
ATOM 704 C C . LYS A 1 88 ? -9.053 9.048 5.753 1.00 94.50 88 LYS A C 1
ATOM 706 O O . LYS A 1 88 ? -10.092 9.698 5.640 1.00 94.50 88 LYS A O 1
ATOM 711 N N . THR A 1 89 ? -7.843 9.596 5.666 1.00 93.81 89 THR A N 1
ATOM 712 C CA . THR A 1 89 ? -7.620 11.027 5.431 1.00 93.81 89 THR A CA 1
ATOM 713 C C . THR A 1 89 ? -8.250 11.469 4.115 1.00 93.81 89 THR A C 1
ATOM 715 O O . THR A 1 89 ? -8.958 12.472 4.071 1.00 93.81 89 THR A O 1
ATOM 718 N N . TRP A 1 90 ? -8.072 10.679 3.055 1.00 93.69 90 TRP A N 1
ATOM 719 C CA . TRP A 1 90 ? -8.697 10.906 1.759 1.00 93.69 90 TRP A CA 1
ATOM 720 C C . TRP A 1 90 ? -10.221 10.884 1.841 1.00 93.69 90 TRP A C 1
ATOM 722 O O . TRP A 1 90 ? -10.883 11.777 1.318 1.00 93.69 90 TRP A O 1
ATOM 732 N N . ASN A 1 91 ? -10.800 9.892 2.517 1.00 91.38 91 ASN A N 1
ATOM 733 C CA . ASN A 1 91 ? -12.246 9.738 2.630 1.00 91.38 91 ASN A CA 1
ATOM 734 C C . ASN A 1 91 ? -12.894 10.927 3.352 1.00 91.38 91 ASN A C 1
ATOM 736 O O . ASN A 1 91 ? -13.986 11.329 2.951 1.00 91.38 91 ASN A O 1
ATOM 740 N N . ASN A 1 92 ? -12.175 11.569 4.275 1.00 91.69 92 ASN A N 1
ATOM 741 C CA . ASN A 1 92 ? -12.607 12.783 4.971 1.00 91.69 92 ASN A CA 1
ATOM 742 C C . ASN A 1 92 ? -12.459 14.082 4.152 1.00 91.69 92 ASN A C 1
ATOM 744 O O . ASN A 1 92 ? -12.947 15.125 4.584 1.00 91.69 92 ASN A O 1
ATOM 748 N N . ARG A 1 93 ? -11.811 14.057 2.977 1.00 92.00 93 ARG A N 1
ATOM 749 C CA . ARG A 1 93 ? -11.702 15.240 2.105 1.00 92.00 93 ARG A CA 1
ATOM 750 C C . ARG A 1 93 ? -13.021 15.581 1.416 1.00 92.00 93 ARG A C 1
ATOM 752 O O . ARG A 1 93 ? -13.835 14.698 1.114 1.00 92.00 93 ARG A O 1
ATOM 759 N N . SER A 1 94 ? -13.181 16.865 1.095 1.00 90.81 94 SER A N 1
ATOM 760 C CA . SER A 1 94 ? -14.346 17.374 0.375 1.00 90.81 94 SER A CA 1
ATOM 761 C C . SER A 1 94 ? -14.435 16.798 -1.045 1.00 90.81 94 SER A C 1
ATOM 763 O O . SER A 1 94 ? -13.434 16.397 -1.646 1.00 90.81 94 SER A O 1
ATOM 765 N N . ALA A 1 95 ? -15.643 16.772 -1.616 1.00 88.56 95 ALA A N 1
ATOM 766 C CA . ALA A 1 95 ? -15.839 16.355 -3.006 1.00 88.56 95 ALA A CA 1
ATOM 767 C C . ALA A 1 95 ? -15.069 17.254 -3.991 1.00 88.56 95 ALA A C 1
ATOM 769 O O . ALA A 1 95 ? -14.577 16.771 -5.008 1.00 88.56 95 ALA A O 1
ATOM 770 N N . THR A 1 96 ? -14.930 18.543 -3.669 1.00 87.69 96 THR A N 1
ATOM 771 C CA . THR A 1 96 ? -14.155 19.505 -4.459 1.00 87.69 96 THR A CA 1
ATOM 772 C C . THR A 1 96 ? -12.674 19.140 -4.480 1.00 87.69 96 THR A C 1
ATOM 774 O O . THR A 1 96 ? -12.072 19.128 -5.549 1.00 87.69 96 THR A O 1
ATOM 777 N N . ASP A 1 97 ? -12.096 18.764 -3.339 1.00 85.44 97 ASP A N 1
ATOM 778 C CA . ASP A 1 97 ? -10.683 18.365 -3.268 1.00 85.44 97 ASP A CA 1
ATOM 779 C C . ASP A 1 97 ? -10.429 17.040 -3.989 1.00 85.44 97 ASP A C 1
ATOM 781 O O . ASP A 1 97 ? -9.407 16.873 -4.650 1.00 85.44 97 ASP A O 1
ATOM 785 N N . LYS A 1 98 ? -11.388 16.109 -3.917 1.00 87.69 98 LYS A N 1
ATOM 786 C CA . LYS A 1 98 ? -11.319 14.812 -4.607 1.00 87.69 98 LYS A CA 1
ATOM 787 C C . LYS A 1 98 ? -11.434 14.919 -6.130 1.00 87.69 98 LYS A C 1
ATOM 789 O O . LYS A 1 98 ? -11.018 13.996 -6.818 1.00 87.69 98 LYS A O 1
ATOM 794 N N . LYS A 1 99 ? -11.995 16.011 -6.665 1.00 87.50 99 LYS A N 1
ATOM 795 C CA . LYS A 1 99 ? -12.019 16.280 -8.116 1.00 87.50 99 LYS A CA 1
ATOM 796 C C . LYS A 1 99 ? -10.684 16.810 -8.643 1.00 87.50 99 LYS A C 1
ATOM 798 O O . LYS A 1 99 ? -10.416 16.656 -9.826 1.00 87.50 99 LYS A O 1
ATOM 803 N N . LYS A 1 100 ? -9.881 17.445 -7.784 1.00 87.75 100 LYS A N 1
ATOM 804 C CA . LYS A 1 100 ? -8.615 18.095 -8.161 1.00 87.75 100 LYS A CA 1
ATOM 805 C C . LYS A 1 100 ? -7.421 17.145 -8.183 1.00 87.75 100 LYS A C 1
ATOM 807 O O . LYS A 1 100 ? -6.415 17.457 -8.799 1.00 87.75 100 LYS A O 1
ATOM 812 N N . LEU A 1 101 ? -7.500 16.029 -7.465 1.00 89.56 101 LEU A N 1
ATOM 813 C CA . LEU A 1 101 ? -6.376 15.118 -7.273 1.00 89.56 101 LEU A CA 1
ATOM 814 C C . LEU A 1 101 ? -6.885 13.678 -7.281 1.00 89.56 101 LEU A C 1
ATOM 816 O O . LEU A 1 101 ? -7.946 13.401 -6.722 1.00 89.56 101 LEU A O 1
ATOM 820 N N . ALA A 1 102 ? -6.151 12.745 -7.886 1.00 90.44 102 ALA A N 1
ATOM 821 C CA . ALA A 1 102 ? -6.487 11.334 -7.752 1.00 90.44 102 ALA A CA 1
ATOM 822 C C . ALA A 1 102 ? -5.974 10.780 -6.412 1.00 90.44 102 ALA A C 1
ATOM 824 O O . ALA A 1 102 ? -4.997 11.260 -5.840 1.00 90.44 102 ALA A O 1
ATOM 825 N N . PHE A 1 103 ? -6.609 9.716 -5.915 1.00 93.19 103 PHE A N 1
ATOM 826 C CA . PHE A 1 103 ? -6.215 9.089 -4.647 1.00 93.19 103 PHE A CA 1
ATOM 827 C C . PHE A 1 103 ? -4.738 8.666 -4.616 1.00 93.19 103 PHE A C 1
ATOM 829 O O . PHE A 1 103 ? -4.058 8.885 -3.619 1.00 93.19 103 PHE A O 1
ATOM 836 N N . TRP A 1 104 ? -4.240 8.058 -5.696 1.00 93.12 104 TRP A N 1
ATOM 837 C CA . TRP A 1 104 ? -2.865 7.555 -5.737 1.00 93.12 104 TRP A CA 1
ATOM 838 C C . TRP A 1 104 ? -1.831 8.678 -5.794 1.00 93.12 104 TRP A C 1
ATOM 840 O O . TRP A 1 104 ? -0.808 8.563 -5.131 1.00 93.12 104 TRP A O 1
ATOM 850 N N . ASP A 1 105 ? -2.142 9.792 -6.457 1.00 91.19 105 ASP A N 1
ATOM 851 C CA . ASP A 1 105 ? -1.278 10.977 -6.455 1.00 91.19 105 ASP A CA 1
ATOM 852 C C . ASP A 1 105 ? -1.215 11.613 -5.058 1.00 91.19 105 ASP A C 1
ATOM 854 O O . ASP A 1 105 ? -0.165 12.078 -4.617 1.00 91.19 105 ASP A O 1
ATOM 858 N N . PHE A 1 106 ? -2.326 11.579 -4.312 1.00 92.56 106 PHE A N 1
ATOM 859 C CA . PHE A 1 106 ? -2.331 11.970 -2.904 1.00 92.56 106 PHE A CA 1
ATOM 860 C C . PHE A 1 106 ? -1.426 11.069 -2.051 1.00 92.56 106 PHE A C 1
ATOM 862 O O . PHE A 1 106 ? -0.620 11.587 -1.281 1.00 92.56 106 PHE A O 1
ATOM 869 N N . VAL A 1 107 ? -1.524 9.744 -2.202 1.00 93.38 107 VAL A N 1
ATOM 870 C CA . VAL A 1 107 ? -0.663 8.788 -1.481 1.00 93.38 107 VAL A CA 1
ATOM 871 C C . VAL A 1 107 ? 0.813 9.011 -1.819 1.00 93.38 107 VAL A C 1
ATOM 873 O O . VAL A 1 107 ? 1.644 9.057 -0.911 1.00 93.38 107 VAL A O 1
ATOM 876 N N . ASP A 1 108 ? 1.138 9.194 -3.100 1.00 90.31 108 ASP A N 1
ATOM 877 C CA . ASP A 1 108 ? 2.503 9.466 -3.560 1.00 90.31 108 ASP A CA 1
ATOM 878 C C . ASP A 1 108 ? 3.036 10.781 -2.949 1.00 90.31 108 ASP A C 1
ATOM 880 O O . ASP A 1 108 ? 4.178 10.838 -2.482 1.00 90.31 108 ASP A O 1
ATOM 884 N N . GLY A 1 109 ? 2.188 11.810 -2.840 1.00 88.44 109 GLY A N 1
ATOM 885 C CA . GLY A 1 109 ? 2.511 13.064 -2.157 1.00 88.44 109 GLY A CA 1
ATOM 886 C C . GLY A 1 109 ? 2.777 12.907 -0.654 1.00 88.44 109 GLY A C 1
ATOM 887 O O . GLY A 1 109 ? 3.744 13.472 -0.142 1.00 88.44 109 GLY A O 1
ATOM 888 N N . GLU A 1 110 ? 1.969 12.126 0.068 1.00 90.25 110 GLU A N 1
ATOM 889 C CA . GLU A 1 110 ? 2.198 11.851 1.497 1.00 90.25 110 GLU A CA 1
ATOM 890 C C . GLU A 1 110 ? 3.486 11.044 1.724 1.00 90.25 110 GLU A C 1
ATOM 892 O O . GLU A 1 110 ? 4.255 11.345 2.640 1.00 90.25 110 GLU A O 1
ATOM 897 N N . LEU A 1 111 ? 3.784 10.077 0.849 1.00 86.56 111 LEU A N 1
ATOM 898 C CA . LEU A 1 111 ? 5.052 9.342 0.873 1.00 86.56 111 LEU A CA 1
ATOM 899 C C . LEU A 1 111 ? 6.255 10.257 0.620 1.00 86.56 111 LEU A C 1
ATOM 901 O O . LEU A 1 111 ? 7.270 10.133 1.307 1.00 86.56 111 LEU A O 1
ATOM 905 N N . SER A 1 112 ? 6.150 11.179 -0.340 1.00 83.12 112 SER A N 1
ATOM 906 C CA . SER A 1 112 ? 7.211 12.146 -0.638 1.00 83.12 112 SER A CA 1
ATOM 907 C C . SER A 1 112 ? 7.487 13.064 0.559 1.00 83.12 112 SER A C 1
ATOM 909 O O . SER A 1 112 ? 8.641 13.224 0.963 1.00 83.12 112 SER A O 1
ATOM 911 N N . LYS A 1 113 ? 6.438 13.585 1.213 1.00 83.56 113 LYS A N 1
ATOM 912 C CA . LYS A 1 113 ? 6.575 14.379 2.448 1.00 83.56 113 LYS A CA 1
ATOM 913 C C . LYS A 1 113 ? 7.272 13.592 3.552 1.00 83.56 113 LYS A C 1
ATOM 915 O O . LYS A 1 113 ? 8.207 14.100 4.166 1.00 83.56 113 LYS A O 1
ATOM 920 N N . LEU A 1 114 ? 6.853 12.346 3.772 1.00 82.06 114 LEU A N 1
ATOM 921 C CA . LEU A 1 114 ? 7.441 11.470 4.781 1.00 82.06 114 LEU A CA 1
ATOM 922 C C . LEU A 1 114 ? 8.946 11.260 4.539 1.00 82.06 114 LEU A C 1
ATOM 924 O O . LEU A 1 114 ? 9.754 11.403 5.458 1.00 82.06 114 LEU A O 1
ATOM 928 N N . ARG A 1 115 ? 9.344 10.987 3.290 1.00 79.12 115 ARG A N 1
ATOM 929 C CA . ARG A 1 115 ? 10.759 10.856 2.903 1.00 79.12 115 ARG A CA 1
ATOM 930 C C . ARG A 1 115 ? 11.537 12.149 3.114 1.00 79.12 115 ARG A C 1
ATOM 932 O O . ARG A 1 115 ? 12.643 12.107 3.651 1.00 79.12 115 ARG A O 1
ATOM 939 N N . ALA A 1 116 ? 10.962 13.289 2.734 1.00 76.94 116 ALA A N 1
ATOM 940 C CA . ALA A 1 116 ? 11.583 14.593 2.931 1.00 76.94 116 ALA A CA 1
ATOM 941 C C . ALA A 1 116 ? 11.826 14.887 4.422 1.00 76.94 116 ALA A C 1
ATOM 943 O O . ALA A 1 116 ? 12.919 15.330 4.780 1.00 76.94 116 ALA A O 1
ATOM 944 N N . CYS A 1 117 ? 10.862 14.571 5.296 1.00 73.62 117 CYS A N 1
ATOM 945 C CA . CYS A 1 117 ? 11.019 14.689 6.747 1.00 73.62 117 CYS A CA 1
ATOM 946 C C . CYS A 1 117 ? 12.205 13.860 7.257 1.00 73.62 117 CYS A C 1
ATOM 948 O O . CYS A 1 117 ? 13.065 14.390 7.959 1.00 73.62 117 CYS A O 1
ATOM 950 N N . PHE A 1 118 ? 12.309 12.591 6.857 1.00 69.94 118 PHE A N 1
ATOM 951 C CA . PHE A 1 118 ? 13.422 11.736 7.282 1.00 69.94 118 PHE A CA 1
ATOM 952 C C . PHE A 1 118 ? 14.777 12.193 6.728 1.00 69.94 118 PHE A C 1
ATOM 954 O O . PHE A 1 118 ? 15.778 12.163 7.444 1.00 69.94 118 PHE A O 1
ATOM 961 N N . LYS A 1 119 ? 14.821 12.683 5.483 1.00 71.44 119 LYS A N 1
ATOM 962 C CA . LYS A 1 119 ? 16.044 13.237 4.884 1.00 71.44 119 LYS A CA 1
ATOM 963 C C . LYS A 1 119 ? 16.518 14.500 5.610 1.00 71.44 119 LYS A C 1
ATOM 965 O O . LYS A 1 119 ? 17.719 14.683 5.791 1.00 71.44 119 LYS A O 1
ATOM 970 N N . ALA A 1 120 ? 15.592 15.355 6.044 1.00 67.81 120 ALA A N 1
ATOM 971 C CA . ALA A 1 120 ? 15.907 16.570 6.794 1.00 67.81 120 ALA A CA 1
ATOM 972 C C . ALA A 1 120 ? 16.464 16.273 8.198 1.00 67.81 120 ALA A C 1
ATOM 974 O O . ALA A 1 120 ? 17.355 16.988 8.656 1.00 67.81 120 ALA A O 1
ATOM 975 N N . ILE A 1 121 ? 15.976 15.212 8.851 1.00 64.69 121 ILE A N 1
ATOM 976 C CA . ILE A 1 121 ? 16.473 14.744 10.156 1.00 64.69 121 ILE A CA 1
ATOM 977 C C . ILE A 1 121 ? 17.891 14.176 10.017 1.00 64.69 121 ILE A C 1
ATOM 979 O O . ILE A 1 121 ? 18.775 14.551 10.775 1.00 64.69 121 ILE A O 1
ATOM 983 N N . ALA A 1 122 ? 18.162 13.375 8.979 1.00 60.31 122 ALA A N 1
ATOM 984 C CA . ALA A 1 122 ? 19.499 12.825 8.726 1.00 60.31 122 ALA A CA 1
ATOM 985 C C . ALA A 1 122 ? 20.591 13.898 8.492 1.00 60.31 122 ALA A C 1
ATOM 987 O O . ALA A 1 122 ? 21.780 13.612 8.630 1.00 60.31 122 ALA A O 1
ATOM 988 N N . GLY A 1 123 ? 20.199 15.125 8.128 1.00 56.12 123 GLY A N 1
ATOM 989 C CA . GLY A 1 123 ? 21.099 16.261 7.918 1.00 56.12 123 GLY A CA 1
ATOM 990 C C . GLY A 1 123 ? 21.363 17.131 9.155 1.00 56.12 123 GLY A C 1
ATOM 991 O O . GLY A 1 123 ? 22.234 17.998 9.085 1.00 56.12 123 GLY A O 1
ATOM 992 N N . LYS A 1 124 ? 20.638 16.941 10.269 1.00 54.19 124 LYS A N 1
ATOM 993 C CA . LYS A 1 124 ? 20.780 17.743 11.498 1.00 54.19 124 LYS A CA 1
ATOM 994 C C . LYS A 1 124 ? 21.278 16.874 12.659 1.00 54.19 124 LYS A C 1
ATOM 996 O O . LYS A 1 124 ? 20.637 15.918 13.052 1.00 54.19 124 LYS A O 1
ATOM 1001 N N . ASP A 1 125 ? 22.457 17.240 13.155 1.00 51.41 125 ASP A N 1
ATOM 1002 C CA . ASP A 1 125 ? 23.162 16.785 14.362 1.00 51.41 125 ASP A CA 1
ATOM 1003 C C . ASP A 1 125 ? 22.991 15.321 14.824 1.00 51.41 125 ASP A C 1
ATOM 1005 O O . ASP A 1 125 ? 22.176 14.940 15.663 1.00 51.41 125 ASP A O 1
ATOM 1009 N N . ARG A 1 126 ? 23.900 14.505 14.303 1.00 51.25 126 ARG A N 1
ATOM 1010 C CA . ARG A 1 126 ? 23.966 13.050 14.398 1.00 51.25 126 ARG A CA 1
ATOM 1011 C C . ARG A 1 126 ? 24.249 12.494 15.810 1.00 51.25 126 ARG A C 1
ATOM 1013 O O . ARG A 1 126 ? 24.143 11.295 16.013 1.00 51.25 126 ARG A O 1
ATOM 1020 N N . ARG A 1 127 ? 24.632 13.309 16.805 1.00 45.53 127 ARG A N 1
ATOM 1021 C CA . ARG A 1 127 ? 25.217 12.793 18.071 1.00 45.53 127 ARG A CA 1
ATOM 1022 C C . ARG A 1 127 ? 24.280 12.713 19.275 1.00 45.53 127 ARG A C 1
ATOM 1024 O O . ARG A 1 127 ? 24.598 11.981 20.206 1.00 45.53 127 ARG A O 1
ATOM 1031 N N . VAL A 1 128 ? 23.151 13.421 19.276 1.00 47.72 128 VAL A N 1
ATOM 1032 C CA . VAL A 1 128 ? 22.221 13.415 20.426 1.00 47.72 128 VAL A CA 1
ATOM 1033 C C . VAL A 1 128 ? 21.044 12.460 20.199 1.00 47.72 128 VAL A C 1
ATOM 1035 O O . VAL A 1 128 ? 20.578 11.840 21.148 1.00 47.72 128 VAL A O 1
ATOM 1038 N N . GLU A 1 129 ? 20.624 12.246 18.949 1.00 48.44 129 GLU A N 1
ATOM 1039 C CA . GLU A 1 129 ? 19.474 11.383 18.641 1.00 48.44 129 GLU A CA 1
ATOM 1040 C C . GLU A 1 129 ? 19.864 9.949 18.243 1.00 48.44 129 GLU A C 1
ATOM 1042 O O . GLU A 1 129 ? 19.113 9.016 18.539 1.00 48.44 129 GLU A O 1
ATOM 1047 N N . GLU A 1 130 ? 21.058 9.718 17.672 1.00 41.03 130 GLU A N 1
ATOM 1048 C CA . GLU A 1 130 ? 21.533 8.354 17.368 1.00 41.03 130 GLU A CA 1
ATOM 1049 C C . GLU A 1 130 ? 21.754 7.521 18.642 1.00 41.03 130 GLU A C 1
ATOM 1051 O O . GLU A 1 130 ? 21.452 6.331 18.647 1.00 41.03 130 GLU A O 1
ATOM 1056 N N . ALA A 1 131 ? 22.167 8.130 19.760 1.00 41.31 131 ALA A N 1
ATOM 1057 C CA . ALA A 1 131 ? 22.347 7.426 21.035 1.00 41.31 131 ALA A CA 1
ATOM 1058 C C . ALA A 1 131 ? 21.024 6.926 21.653 1.00 41.31 131 ALA A C 1
ATOM 1060 O O . ALA A 1 131 ? 21.027 5.964 22.417 1.00 41.31 131 ALA A O 1
ATOM 1061 N N . SER A 1 132 ? 19.883 7.530 21.298 1.00 43.47 132 SER A N 1
ATOM 1062 C CA . SER A 1 132 ? 18.552 7.069 21.722 1.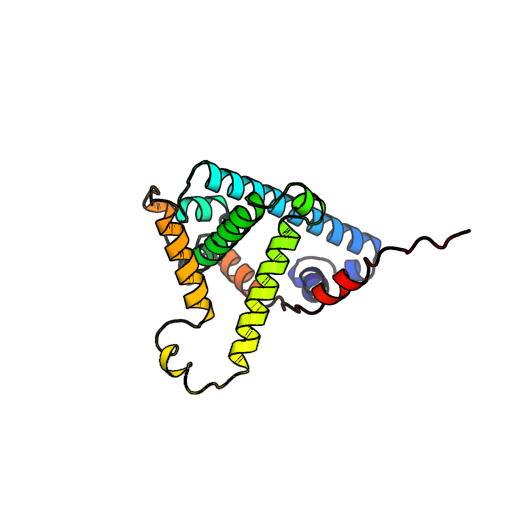00 43.47 132 SER A CA 1
ATOM 1063 C C . SER A 1 132 ? 17.868 6.156 20.700 1.00 43.47 132 SER A C 1
ATOM 1065 O O . SER A 1 132 ? 16.814 5.605 21.016 1.00 43.47 132 SER A O 1
ATOM 1067 N N . CYS A 1 133 ? 18.427 5.992 19.494 1.00 38.50 133 CYS A N 1
ATOM 1068 C CA . CYS A 1 133 ? 17.832 5.219 18.392 1.00 38.50 133 CYS A CA 1
ATOM 1069 C C . CYS A 1 133 ? 18.677 4.011 17.943 1.00 38.50 133 CYS A C 1
ATOM 1071 O O . CYS A 1 133 ? 18.154 3.123 17.282 1.00 38.50 133 CYS A O 1
ATOM 1073 N N . ALA A 1 134 ? 19.958 3.930 18.311 1.00 38.62 134 ALA A N 1
ATOM 1074 C CA . ALA A 1 134 ? 20.865 2.873 17.851 1.00 38.62 134 ALA A CA 1
ATOM 1075 C C . ALA A 1 134 ? 20.672 1.504 18.533 1.00 38.62 134 ALA A C 1
ATOM 1077 O O . ALA A 1 134 ? 21.338 0.547 18.145 1.00 38.62 134 ALA A O 1
ATOM 1078 N N . HIS A 1 135 ? 19.779 1.389 19.522 1.00 37.44 135 HIS A N 1
ATOM 1079 C CA . HIS A 1 135 ? 19.525 0.119 20.208 1.00 37.44 135 HIS A CA 1
ATOM 1080 C C . HIS A 1 135 ? 18.270 -0.627 19.730 1.00 37.44 135 HIS A C 1
ATOM 1082 O O . HIS A 1 135 ? 18.121 -1.791 20.088 1.00 37.44 135 HIS A O 1
ATOM 1088 N N . ASP A 1 136 ? 17.392 0.007 18.938 1.00 41.19 136 ASP A N 1
ATOM 1089 C CA . ASP A 1 136 ? 16.091 -0.572 18.570 1.00 41.19 136 ASP A CA 1
ATOM 1090 C C . ASP A 1 136 ? 15.431 0.214 17.414 1.00 41.19 136 ASP A C 1
ATOM 1092 O O . ASP A 1 136 ? 14.746 1.212 17.653 1.00 41.19 136 ASP A O 1
ATOM 1096 N N . GLY A 1 137 ? 15.669 -0.211 16.166 1.00 47.97 137 GLY A N 1
ATOM 1097 C CA . GLY A 1 137 ? 15.006 0.301 14.954 1.00 47.97 137 GLY A CA 1
ATOM 1098 C C . GLY A 1 137 ? 15.288 1.773 14.605 1.00 47.97 137 GLY A C 1
ATOM 1099 O O . GLY A 1 137 ? 15.334 2.667 15.448 1.00 47.97 137 GLY A O 1
ATOM 1100 N N . GLY A 1 138 ? 15.464 2.079 13.322 1.00 59.09 138 GLY A N 1
ATOM 1101 C CA . GLY A 1 138 ? 15.651 3.466 12.885 1.00 59.09 138 GLY A CA 1
ATOM 1102 C C . GLY A 1 138 ? 14.433 4.351 13.203 1.00 59.09 138 GLY A C 1
ATOM 1103 O O . GLY A 1 138 ? 13.337 3.872 13.487 1.00 59.09 138 GLY A O 1
ATOM 1104 N N . TYR A 1 139 ? 14.574 5.675 13.079 1.00 60.34 139 TYR A N 1
ATOM 1105 C CA . TYR A 1 139 ? 13.451 6.622 13.218 1.00 60.34 139 TYR A CA 1
ATOM 1106 C C . TYR A 1 139 ? 12.276 6.293 12.267 1.00 60.34 139 TYR A C 1
ATOM 1108 O O . TYR A 1 139 ? 11.107 6.484 12.604 1.00 60.34 139 TYR A O 1
ATOM 1116 N N . TYR A 1 140 ? 12.594 5.718 11.102 1.00 62.81 140 TYR A N 1
ATOM 1117 C CA . TYR A 1 140 ? 11.629 5.155 10.158 1.00 62.81 140 TYR A CA 1
ATOM 1118 C C . TYR A 1 140 ? 10.769 4.057 10.804 1.00 62.81 140 TYR A C 1
ATOM 1120 O O . TYR A 1 140 ? 9.542 4.103 10.725 1.00 62.81 140 TYR A O 1
ATOM 1128 N N . ASP A 1 141 ? 11.397 3.120 11.513 1.00 68.06 141 ASP A N 1
ATOM 1129 C CA . ASP A 1 141 ? 10.719 1.986 12.142 1.00 68.06 141 ASP A CA 1
ATOM 1130 C C . ASP A 1 141 ? 9.798 2.455 13.270 1.00 68.06 141 ASP A C 1
ATOM 1132 O O . ASP A 1 141 ? 8.680 1.960 13.394 1.00 68.06 141 ASP A O 1
ATOM 1136 N N . ARG A 1 142 ? 10.200 3.484 14.031 1.00 75.44 142 ARG A N 1
ATOM 1137 C CA . ARG A 1 142 ? 9.351 4.088 15.075 1.00 75.44 142 ARG A CA 1
ATOM 1138 C C . ARG A 1 142 ? 8.094 4.741 14.513 1.00 75.44 142 ARG A C 1
ATOM 1140 O O . ARG A 1 142 ? 7.014 4.563 15.074 1.00 75.44 142 ARG A O 1
ATOM 1147 N N . PHE A 1 143 ? 8.213 5.474 13.404 1.00 82.69 143 PHE A N 1
ATOM 1148 C CA . PHE A 1 143 ? 7.054 6.065 12.733 1.00 82.69 143 PHE A CA 1
ATOM 1149 C C . PHE A 1 143 ? 6.057 4.982 12.309 1.00 82.69 143 PHE A C 1
ATOM 1151 O O . PHE A 1 143 ? 4.883 5.043 12.676 1.00 82.69 143 PHE A O 1
ATOM 1158 N N . PHE A 1 144 ? 6.520 3.949 11.603 1.00 84.88 144 PHE A N 1
ATOM 1159 C CA . PHE A 1 144 ? 5.639 2.864 11.176 1.00 84.88 144 PHE A CA 1
ATOM 1160 C C . PHE A 1 144 ? 5.093 2.043 12.349 1.00 84.88 144 PHE A C 1
ATOM 1162 O O . PHE A 1 144 ? 3.919 1.683 12.319 1.00 84.88 144 PHE A O 1
ATOM 1169 N N . ALA A 1 145 ? 5.872 1.820 13.409 1.00 87.12 145 ALA A N 1
ATOM 1170 C CA . ALA A 1 145 ? 5.390 1.174 14.627 1.00 87.12 145 ALA A CA 1
ATOM 1171 C C . ALA A 1 145 ? 4.255 1.977 15.284 1.00 87.12 145 ALA A C 1
ATOM 1173 O O . ALA A 1 145 ? 3.240 1.402 15.673 1.00 87.12 145 ALA A O 1
ATOM 1174 N N . SER A 1 146 ? 4.373 3.309 15.342 1.00 89.31 146 SER A N 1
ATOM 1175 C CA . SER A 1 146 ? 3.308 4.177 15.863 1.00 89.31 146 SER A CA 1
ATOM 1176 C C . SER A 1 146 ? 2.033 4.132 15.015 1.00 89.31 146 SER A C 1
ATOM 1178 O O . SER A 1 146 ? 0.930 4.140 15.560 1.00 89.31 146 SER A O 1
ATOM 1180 N N . LEU A 1 147 ? 2.168 4.025 13.688 1.00 91.50 147 LEU A N 1
ATOM 1181 C CA . LEU A 1 147 ? 1.026 3.846 12.793 1.00 91.50 147 LEU A CA 1
ATOM 1182 C C . LEU A 1 147 ? 0.353 2.496 13.015 1.00 91.50 147 LEU A C 1
ATOM 1184 O O . LEU A 1 147 ? -0.872 2.437 13.057 1.00 91.50 147 LEU A O 1
ATOM 1188 N N . VAL A 1 148 ? 1.139 1.431 13.189 1.00 92.38 148 VAL A N 1
ATOM 1189 C CA . VAL A 1 148 ? 0.615 0.098 13.509 1.00 92.38 148 VAL A CA 1
ATOM 1190 C C . VAL A 1 148 ? -0.137 0.129 14.837 1.00 92.38 148 VAL A C 1
ATOM 1192 O O . VAL A 1 148 ? -1.268 -0.339 14.884 1.00 92.38 148 VAL A O 1
ATOM 1195 N N . ALA A 1 149 ? 0.433 0.728 15.886 1.00 91.88 149 ALA A N 1
ATOM 1196 C CA . ALA A 1 149 ? -0.233 0.855 17.183 1.00 91.88 149 ALA A CA 1
ATOM 1197 C C . ALA A 1 149 ? -1.573 1.603 17.062 1.00 91.88 149 ALA A C 1
ATOM 1199 O O . ALA A 1 149 ? -2.609 1.085 17.469 1.00 91.88 149 ALA A O 1
ATOM 1200 N N . LYS A 1 150 ? -1.576 2.763 16.391 1.00 93.75 150 LYS A N 1
ATOM 1201 C CA . LYS A 1 150 ? -2.794 3.541 16.117 1.00 93.75 150 LYS A CA 1
ATOM 1202 C C . LYS A 1 150 ? -3.838 2.739 15.329 1.00 93.75 150 LYS A C 1
ATOM 1204 O O . LYS A 1 150 ? -5.036 2.917 15.547 1.00 93.75 150 LYS A O 1
ATOM 1209 N N . ASP A 1 151 ? -3.408 1.909 14.378 1.00 94.88 151 ASP A N 1
ATOM 1210 C CA . ASP A 1 151 ? -4.316 1.066 13.598 1.00 94.88 151 ASP A CA 1
ATOM 1211 C C . ASP A 1 151 ? -4.946 -0.025 14.471 1.00 94.88 151 ASP A C 1
ATOM 1213 O O . ASP A 1 151 ? -6.166 -0.171 14.469 1.00 94.88 151 ASP A O 1
ATOM 1217 N N . LEU A 1 152 ? -4.137 -0.714 15.280 1.00 92.94 152 LEU A N 1
ATOM 1218 C CA . LEU A 1 152 ? -4.600 -1.757 16.199 1.00 92.94 152 LEU A CA 1
ATOM 1219 C C . LEU A 1 152 ? -5.540 -1.213 17.287 1.00 92.94 152 LEU A C 1
ATOM 1221 O O . LEU A 1 152 ? -6.490 -1.897 17.661 1.00 92.94 152 LEU A O 1
ATOM 1225 N N . ASP A 1 153 ? -5.342 0.029 17.735 1.00 93.75 153 ASP A N 1
ATOM 1226 C CA . ASP A 1 153 ? -6.269 0.704 18.654 1.00 93.75 153 ASP A CA 1
ATOM 12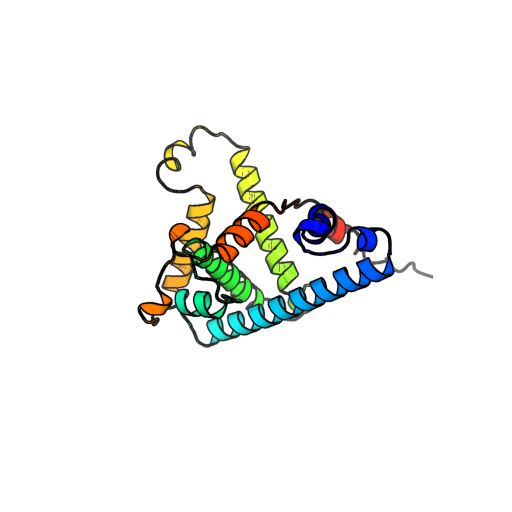27 C C . ASP A 1 153 ? -7.613 1.037 17.980 1.00 93.75 153 ASP A C 1
ATOM 1229 O O . ASP A 1 153 ? -8.674 0.996 18.605 1.00 93.75 153 ASP A O 1
ATOM 1233 N N . ALA A 1 154 ? -7.589 1.384 16.689 1.00 93.12 154 ALA A N 1
ATOM 1234 C CA . ALA A 1 154 ? -8.779 1.784 15.938 1.00 93.12 154 ALA A CA 1
ATOM 1235 C C . ALA A 1 154 ? -9.589 0.598 15.378 1.00 93.12 154 ALA A C 1
ATOM 1237 O O . ALA A 1 154 ? -10.789 0.750 15.110 1.00 93.12 154 ALA A O 1
ATOM 1238 N N . TYR A 1 155 ? -8.940 -0.550 15.171 1.00 93.75 155 TYR A N 1
ATOM 1239 C CA . TYR A 1 155 ? -9.510 -1.763 14.590 1.00 93.75 155 TYR A CA 1
ATOM 1240 C C . TYR A 1 155 ? -9.156 -2.971 15.459 1.00 93.75 155 TYR A C 1
ATOM 1242 O O . TYR A 1 155 ? -8.055 -3.514 15.380 1.00 93.75 155 TYR A O 1
ATOM 1250 N N . ALA A 1 156 ? -10.118 -3.393 16.284 1.00 90.50 156 ALA A N 1
ATOM 1251 C CA . ALA A 1 156 ? -9.939 -4.509 17.203 1.00 90.50 156 ALA A CA 1
ATOM 1252 C C . ALA A 1 156 ? -9.562 -5.801 16.461 1.00 90.50 156 ALA A C 1
ATOM 1254 O O . ALA A 1 156 ? -10.187 -6.163 15.464 1.00 90.50 156 ALA A O 1
ATOM 1255 N N . ILE A 1 157 ? -8.564 -6.509 16.992 1.00 91.31 157 ILE A N 1
ATOM 1256 C CA . ILE A 1 157 ? -8.075 -7.767 16.426 1.00 91.31 157 ILE A CA 1
ATOM 1257 C C . ILE A 1 157 ? -9.186 -8.819 16.500 1.00 91.31 157 ILE A C 1
ATOM 1259 O O . ILE A 1 157 ? -9.613 -9.209 17.588 1.00 91.31 157 ILE A O 1
ATOM 1263 N N . ASN A 1 158 ? -9.622 -9.299 15.339 1.00 89.69 158 ASN A N 1
ATOM 1264 C CA . ASN A 1 158 ? -10.613 -10.366 15.186 1.00 89.69 158 ASN A CA 1
ATOM 1265 C C . ASN A 1 158 ? -10.125 -11.501 14.262 1.00 89.69 158 ASN A C 1
ATOM 1267 O O . ASN A 1 158 ? -10.816 -12.503 14.080 1.00 89.69 158 ASN A O 1
ATOM 1271 N N . SER A 1 159 ? -8.925 -11.359 13.705 1.00 88.25 159 SER A N 1
ATOM 1272 C CA . SER A 1 159 ? -8.250 -12.330 12.855 1.00 88.25 159 SER A CA 1
ATOM 1273 C C . SER A 1 159 ? -7.897 -13.620 13.584 1.00 88.25 159 SER A C 1
ATOM 1275 O O . SER A 1 159 ? -7.405 -13.641 14.716 1.00 88.25 159 SER A O 1
ATOM 1277 N N . GLY A 1 160 ? -8.064 -14.725 12.857 1.00 87.00 160 GLY A N 1
ATOM 1278 C CA . GLY A 1 160 ? -7.521 -16.018 13.248 1.00 87.00 160 GLY A CA 1
ATOM 1279 C C . GLY A 1 160 ? -5.990 -16.043 13.213 1.00 87.00 160 GLY A C 1
ATOM 1280 O O . GLY A 1 160 ? -5.333 -15.211 12.586 1.00 87.00 160 GLY A O 1
ATOM 1281 N N . GLU A 1 161 ? -5.410 -17.047 13.865 1.00 84.25 161 GLU A N 1
ATOM 1282 C CA . GLU A 1 161 ? -3.959 -17.267 13.948 1.00 84.25 161 GLU A CA 1
ATOM 1283 C C . GLU A 1 161 ? -3.260 -17.283 12.579 1.00 84.25 161 GLU A C 1
ATOM 1285 O O . GLU A 1 161 ? -2.205 -16.674 12.413 1.00 84.25 161 GLU A O 1
ATOM 1290 N N . LEU A 1 162 ? -3.899 -17.874 11.565 1.00 83.06 162 LEU A N 1
ATOM 1291 C CA . LEU A 1 162 ? -3.351 -17.935 10.211 1.00 83.06 162 LEU A CA 1
ATOM 1292 C C . LEU A 1 162 ? -3.098 -16.543 9.607 1.00 83.06 162 LEU A C 1
ATOM 1294 O O . LEU A 1 162 ? -2.046 -16.310 9.021 1.00 83.06 162 LEU A O 1
ATOM 1298 N N . ALA A 1 163 ? -4.026 -15.596 9.772 1.00 82.06 163 ALA A N 1
ATOM 1299 C CA . ALA A 1 163 ? -3.869 -14.250 9.215 1.00 82.06 163 ALA A CA 1
ATOM 1300 C C . ALA A 1 163 ? -2.787 -13.432 9.942 1.00 82.06 163 ALA A C 1
ATOM 1302 O O . ALA A 1 163 ? -2.217 -12.508 9.367 1.00 82.06 163 ALA A O 1
ATOM 1303 N N . ARG A 1 164 ? -2.468 -13.809 11.185 1.00 85.38 164 ARG A N 1
ATOM 1304 C CA . ARG A 1 164 ? -1.428 -13.186 12.014 1.00 85.38 164 ARG A CA 1
ATOM 1305 C C . ARG A 1 164 ? -0.046 -13.813 11.816 1.00 85.38 164 ARG A C 1
ATOM 1307 O O . ARG A 1 164 ? 0.915 -13.362 12.433 1.00 85.38 164 ARG A O 1
ATOM 1314 N N . THR A 1 165 ? 0.065 -14.837 10.970 1.00 86.44 165 THR A N 1
ATOM 1315 C CA . THR A 1 165 ? 1.340 -15.509 10.701 1.00 86.44 165 THR A CA 1
ATOM 1316 C C . THR A 1 165 ? 2.309 -14.543 10.018 1.00 86.44 165 THR A C 1
ATOM 1318 O O . THR A 1 165 ? 2.006 -13.989 8.960 1.00 86.44 165 THR A O 1
ATOM 1321 N N . ILE A 1 166 ? 3.484 -14.354 10.623 1.00 82.25 166 ILE A N 1
ATOM 1322 C CA . ILE A 1 166 ? 4.569 -13.532 10.076 1.00 82.25 166 ILE A CA 1
ATOM 1323 C C . ILE A 1 166 ? 5.585 -14.445 9.412 1.00 82.25 166 ILE A C 1
ATOM 1325 O O . ILE A 1 166 ? 6.059 -15.401 10.025 1.00 82.25 166 ILE A O 1
ATOM 1329 N N . TYR A 1 167 ? 5.967 -14.103 8.188 1.00 86.25 167 TYR A N 1
ATOM 1330 C CA . TYR A 1 167 ? 7.029 -14.795 7.479 1.00 86.25 167 TYR A CA 1
ATOM 1331 C C . TYR A 1 167 ? 8.328 -13.990 7.552 1.00 86.25 167 TYR A C 1
ATOM 1333 O O . TYR A 1 167 ? 8.355 -12.772 7.385 1.00 86.25 167 TYR A O 1
ATOM 1341 N N . THR A 1 168 ? 9.423 -14.692 7.809 1.00 86.25 168 THR A N 1
ATOM 1342 C CA . THR A 1 168 ? 10.795 -14.183 7.723 1.00 86.25 168 THR A CA 1
ATOM 1343 C C . THR A 1 168 ? 11.314 -14.267 6.288 1.00 86.25 168 THR A C 1
ATOM 1345 O O . THR A 1 168 ? 10.751 -14.956 5.437 1.00 86.25 168 THR A O 1
ATOM 1348 N N . ASN A 1 169 ? 12.448 -13.621 6.004 1.00 80.50 169 ASN A N 1
ATOM 1349 C CA . ASN A 1 169 ? 13.099 -13.735 4.695 1.00 80.50 169 ASN A CA 1
ATOM 1350 C C . ASN A 1 169 ? 13.407 -15.183 4.298 1.00 80.50 169 ASN A C 1
ATOM 1352 O O . ASN A 1 169 ? 13.360 -15.492 3.114 1.00 80.50 169 ASN A O 1
ATOM 1356 N N . GLU A 1 170 ? 13.675 -16.066 5.255 1.00 82.88 170 GLU A N 1
ATOM 1357 C CA . GLU A 1 170 ? 13.984 -17.481 5.015 1.00 82.88 170 GLU A CA 1
ATOM 1358 C C . GLU A 1 170 ? 12.741 -18.311 4.667 1.00 82.88 170 GLU A C 1
ATOM 1360 O O . GLU A 1 170 ? 12.841 -19.304 3.953 1.00 82.88 170 GLU A O 1
ATOM 1365 N N . SER A 1 171 ? 11.559 -17.881 5.117 1.00 84.62 171 SER A N 1
ATOM 1366 C CA . SER A 1 171 ? 10.302 -18.633 4.984 1.00 84.62 171 SER A CA 1
ATOM 1367 C C . SER A 1 171 ? 9.406 -18.174 3.831 1.00 84.62 171 SER A C 1
ATOM 1369 O O . SER A 1 171 ? 8.359 -18.776 3.589 1.00 84.62 171 SER A O 1
ATOM 1371 N N . VAL A 1 172 ? 9.805 -17.137 3.089 1.00 88.06 172 VAL A N 1
ATOM 1372 C CA . VAL A 1 172 ? 9.131 -16.742 1.842 1.00 88.06 172 VAL A CA 1
ATOM 1373 C C . VAL A 1 172 ? 9.738 -17.444 0.622 1.00 88.06 172 VAL A C 1
ATOM 1375 O O . VAL A 1 172 ? 10.781 -18.091 0.715 1.00 88.06 172 VAL A O 1
ATOM 1378 N N . SER A 1 173 ? 9.089 -17.345 -0.538 1.00 87.38 173 SER A N 1
ATOM 1379 C CA . SER A 1 173 ? 9.613 -17.929 -1.778 1.00 87.38 173 SER A CA 1
ATOM 1380 C C . SER A 1 173 ? 10.849 -17.178 -2.292 1.00 87.38 173 SER A C 1
ATOM 1382 O O . SER A 1 173 ? 11.011 -15.979 -2.046 1.00 87.38 173 SER A O 1
ATOM 1384 N N . ASP A 1 174 ? 11.701 -17.861 -3.065 1.00 85.94 174 ASP A N 1
ATOM 1385 C CA . ASP A 1 174 ? 12.822 -17.216 -3.769 1.00 85.94 174 ASP A CA 1
ATOM 1386 C C . ASP A 1 174 ? 12.343 -16.104 -4.698 1.00 85.94 174 ASP A C 1
ATOM 1388 O O . ASP A 1 174 ? 12.966 -15.048 -4.786 1.00 85.94 174 ASP A O 1
ATOM 1392 N N . LEU A 1 175 ? 11.199 -16.322 -5.350 1.00 85.06 175 LEU A N 1
ATOM 1393 C CA . LEU A 1 175 ? 10.576 -15.324 -6.205 1.00 85.06 175 LEU A CA 1
ATOM 1394 C C . LEU A 1 175 ? 10.261 -14.047 -5.419 1.00 85.06 175 LEU A C 1
ATOM 1396 O O . LEU A 1 175 ? 10.667 -12.966 -5.837 1.00 85.06 175 LEU A O 1
ATOM 1400 N N . GLN A 1 176 ? 9.608 -14.162 -4.259 1.00 88.19 176 GLN A N 1
ATOM 1401 C CA . GLN A 1 176 ? 9.301 -13.005 -3.422 1.00 88.19 176 GLN A CA 1
ATOM 1402 C C . GLN A 1 176 ? 10.578 -12.307 -2.932 1.00 88.19 176 GLN A C 1
ATOM 1404 O O . GLN A 1 176 ? 10.677 -11.087 -3.049 1.00 88.19 176 GLN A O 1
ATOM 1409 N N . ARG A 1 177 ? 11.585 -13.057 -2.451 1.00 85.88 177 ARG A N 1
ATOM 1410 C CA . ARG A 1 177 ? 12.886 -12.480 -2.050 1.00 85.88 177 ARG A CA 1
ATOM 1411 C C . ARG A 1 177 ? 13.534 -11.686 -3.181 1.00 85.88 177 ARG A C 1
ATOM 1413 O O . ARG A 1 177 ? 14.018 -10.577 -2.962 1.00 85.88 177 ARG A O 1
ATOM 1420 N N . ASN A 1 178 ? 13.553 -12.254 -4.384 1.00 82.81 178 ASN A N 1
ATOM 1421 C CA . ASN A 1 178 ? 14.182 -11.636 -5.544 1.00 82.81 178 ASN A CA 1
ATOM 1422 C C . ASN A 1 178 ? 13.425 -10.382 -5.989 1.00 82.81 178 ASN A C 1
ATOM 1424 O O . ASN A 1 178 ? 14.059 -9.362 -6.254 1.00 82.81 178 ASN A O 1
ATOM 1428 N N . ILE A 1 179 ? 12.089 -10.428 -6.008 1.00 80.50 179 ILE A N 1
ATOM 1429 C CA . ILE A 1 179 ? 11.251 -9.263 -6.313 1.00 80.50 179 ILE A CA 1
ATOM 1430 C C . ILE A 1 179 ? 11.506 -8.149 -5.298 1.00 80.50 179 ILE A C 1
ATOM 1432 O O . ILE A 1 179 ? 11.783 -7.023 -5.700 1.00 80.50 179 ILE A O 1
ATOM 1436 N N . GLU A 1 180 ? 11.468 -8.443 -3.998 1.00 81.94 180 GLU A N 1
ATOM 1437 C CA . GLU A 1 180 ? 11.705 -7.440 -2.953 1.00 81.94 180 GLU A CA 1
ATOM 1438 C C . GLU A 1 180 ? 13.104 -6.822 -3.060 1.00 81.94 180 GLU A C 1
ATOM 1440 O O . GLU A 1 180 ? 13.248 -5.600 -2.984 1.00 81.94 180 GLU A O 1
ATOM 1445 N N . LYS A 1 181 ? 14.131 -7.646 -3.311 1.00 81.00 181 LYS A N 1
ATOM 1446 C CA . LYS A 1 181 ? 15.503 -7.176 -3.529 1.00 81.00 181 LYS A CA 1
ATOM 1447 C C . LYS A 1 181 ? 15.588 -6.236 -4.728 1.00 81.00 181 LYS A C 1
ATOM 1449 O O . LYS A 1 181 ? 16.216 -5.188 -4.628 1.00 81.00 181 LYS A O 1
ATOM 1454 N N . VAL A 1 182 ? 14.959 -6.593 -5.847 1.00 76.81 182 VAL A N 1
ATOM 1455 C CA . VAL A 1 182 ? 14.941 -5.774 -7.066 1.00 76.81 182 VAL A CA 1
ATOM 1456 C C . VAL A 1 182 ? 14.186 -4.467 -6.837 1.00 76.81 182 VAL A C 1
ATOM 1458 O O . VAL A 1 182 ? 14.724 -3.399 -7.123 1.00 76.81 182 VAL A O 1
ATOM 1461 N N . VAL A 1 183 ? 12.981 -4.524 -6.272 1.00 75.12 183 VAL A N 1
ATOM 1462 C CA . VAL A 1 183 ? 12.155 -3.339 -5.997 1.00 75.12 183 VAL A CA 1
ATOM 1463 C C . VAL A 1 183 ? 12.859 -2.392 -5.025 1.00 75.12 183 VAL A C 1
ATOM 1465 O O . VAL A 1 183 ? 12.804 -1.180 -5.214 1.00 75.12 183 VAL A O 1
ATOM 1468 N N . GLY A 1 184 ? 13.596 -2.922 -4.044 1.00 69.38 184 GLY A N 1
ATOM 1469 C CA . GLY A 1 184 ? 14.415 -2.125 -3.128 1.00 69.38 184 GLY A CA 1
ATOM 1470 C C . GLY A 1 184 ? 15.512 -1.298 -3.812 1.00 69.38 184 GLY A C 1
ATOM 1471 O O . GLY A 1 184 ? 15.983 -0.325 -3.232 1.00 69.38 184 GLY A O 1
ATOM 1472 N N . THR A 1 185 ? 15.902 -1.636 -5.048 1.00 68.75 185 THR A N 1
ATOM 1473 C CA . THR A 1 185 ? 16.885 -0.865 -5.835 1.00 68.75 185 THR A CA 1
ATOM 1474 C C . THR A 1 185 ? 16.270 0.237 -6.692 1.00 68.75 185 THR A C 1
ATOM 1476 O O . THR A 1 185 ? 17.006 1.019 -7.299 1.00 68.75 185 THR A O 1
ATOM 1479 N N . PHE A 1 186 ? 14.939 0.322 -6.781 1.00 66.62 186 PHE A N 1
ATOM 1480 C CA . PHE A 1 186 ? 14.296 1.376 -7.557 1.00 66.62 186 PHE A CA 1
ATOM 1481 C C . PHE A 1 186 ? 14.534 2.712 -6.847 1.00 66.62 186 PHE A C 1
ATOM 1483 O O . PHE A 1 186 ? 13.924 2.990 -5.818 1.00 66.62 186 PHE A O 1
ATOM 1490 N N . MET A 1 187 ? 15.449 3.532 -7.381 1.00 54.16 187 MET A N 1
ATOM 1491 C CA . MET A 1 187 ? 15.750 4.845 -6.807 1.00 54.16 187 MET A CA 1
ATOM 1492 C C . MET A 1 187 ? 14.491 5.703 -6.784 1.00 54.16 187 MET A C 1
ATOM 1494 O O . MET A 1 187 ? 13.857 5.903 -7.821 1.00 54.16 187 MET A O 1
ATOM 1498 N N . THR A 1 188 ? 14.148 6.212 -5.603 1.00 54.12 188 THR A N 1
ATOM 1499 C CA . THR A 1 188 ? 13.097 7.207 -5.413 1.00 54.12 188 THR A CA 1
ATOM 1500 C C . THR A 1 188 ? 13.675 8.609 -5.548 1.00 54.12 188 THR A C 1
ATOM 1502 O O . THR A 1 188 ? 13.918 9.282 -4.552 1.00 54.12 188 THR A O 1
ATOM 1505 N N . ASP A 1 189 ? 13.940 9.039 -6.780 1.00 44.22 189 ASP A N 1
ATOM 1506 C CA . ASP A 1 189 ? 14.223 10.445 -7.074 1.00 44.22 189 ASP A CA 1
ATOM 1507 C C . ASP A 1 189 ? 12.940 11.275 -6.897 1.00 44.22 189 ASP A C 1
ATOM 1509 O O . ASP A 1 189 ? 12.129 11.408 -7.811 1.00 44.22 189 ASP A O 1
ATOM 1513 N N . ASP A 1 190 ? 12.742 11.849 -5.709 1.00 47.69 190 ASP A N 1
ATOM 1514 C CA . ASP A 1 190 ? 11.613 12.737 -5.374 1.00 47.69 190 ASP A CA 1
ATOM 1515 C C . ASP A 1 190 ? 11.659 14.099 -6.133 1.00 47.69 190 ASP A C 1
ATOM 1517 O O . ASP A 1 190 ? 11.049 15.079 -5.712 1.00 47.69 190 ASP A O 1
ATOM 1521 N N . ILE A 1 191 ? 12.409 14.190 -7.239 1.00 42.81 191 ILE A N 1
ATOM 1522 C CA . ILE A 1 191 ? 12.721 15.431 -7.970 1.00 42.81 191 ILE A CA 1
ATOM 1523 C C . ILE A 1 191 ? 11.573 15.841 -8.915 1.00 42.81 191 ILE A C 1
ATOM 1525 O O . ILE A 1 191 ? 11.326 17.032 -9.096 1.00 42.81 191 ILE A O 1
ATOM 1529 N N . ASP A 1 192 ? 10.804 14.889 -9.455 1.00 40.66 192 ASP A N 1
ATOM 1530 C CA . ASP A 1 192 ? 9.819 15.183 -10.513 1.00 40.66 192 ASP A CA 1
ATOM 1531 C C . ASP A 1 192 ? 8.470 15.741 -10.008 1.00 40.66 192 ASP A C 1
ATOM 1533 O O . ASP A 1 192 ? 7.760 16.408 -10.763 1.00 40.66 192 ASP A O 1
ATOM 1537 N N . SER A 1 193 ? 8.099 15.543 -8.735 1.00 41.56 193 SER A N 1
ATOM 1538 C CA . SER A 1 193 ? 6.808 16.045 -8.217 1.00 41.56 193 SER A CA 1
ATOM 1539 C C . SER A 1 193 ? 6.763 17.565 -8.029 1.00 41.56 193 SER A C 1
ATOM 1541 O O . SER A 1 193 ? 5.675 18.137 -8.013 1.00 41.56 193 SER A O 1
ATOM 1543 N N . ALA A 1 194 ? 7.912 18.240 -7.922 1.00 36.62 194 ALA A N 1
ATOM 1544 C CA . ALA A 1 194 ? 7.960 19.700 -7.827 1.00 36.62 194 ALA A CA 1
ATOM 1545 C C . ALA A 1 194 ? 7.772 20.390 -9.193 1.00 36.62 194 ALA A C 1
ATOM 1547 O O . ALA A 1 194 ? 7.237 21.494 -9.250 1.00 36.62 194 ALA A O 1
ATOM 1548 N N . ALA A 1 195 ? 8.165 19.735 -10.292 1.00 37.78 195 ALA A N 1
ATOM 1549 C CA . ALA A 1 195 ? 8.070 20.296 -11.641 1.00 37.78 195 ALA A CA 1
ATOM 1550 C C . ALA A 1 195 ? 6.654 20.182 -12.238 1.00 37.78 195 ALA A C 1
ATOM 1552 O O . ALA A 1 195 ? 6.226 21.058 -12.986 1.00 37.78 195 ALA A O 1
ATOM 1553 N N . ALA A 1 196 ? 5.891 19.143 -11.876 1.00 37.12 196 ALA A N 1
ATOM 1554 C CA . ALA A 1 196 ? 4.518 18.974 -12.361 1.00 37.12 196 ALA A CA 1
ATOM 1555 C C . ALA A 1 196 ? 3.548 20.036 -11.803 1.00 37.12 196 ALA A C 1
ATOM 1557 O O . ALA A 1 196 ? 2.634 20.455 -12.505 1.00 37.12 196 ALA A O 1
ATOM 1558 N N . ALA A 1 197 ? 3.782 20.532 -10.583 1.00 40.06 197 ALA A N 1
ATOM 1559 C CA . ALA A 1 197 ? 2.946 21.558 -9.952 1.00 40.06 197 ALA A CA 1
ATOM 1560 C C . ALA A 1 197 ? 3.149 22.979 -10.523 1.00 40.06 197 ALA A C 1
ATOM 1562 O O . ALA A 1 197 ? 2.381 23.878 -10.197 1.00 40.06 197 ALA A O 1
ATOM 1563 N N . GLN A 1 198 ? 4.170 23.200 -11.361 1.00 35.69 198 GLN A N 1
ATOM 1564 C CA . GLN A 1 198 ? 4.473 24.515 -11.945 1.00 35.69 198 GLN A CA 1
ATOM 1565 C C . GLN A 1 198 ? 3.874 24.726 -13.346 1.00 35.69 198 GLN A C 1
ATOM 1567 O O . GLN A 1 198 ? 3.919 25.842 -13.852 1.00 35.69 198 GLN A O 1
ATOM 1572 N N . ASN A 1 199 ? 3.281 23.693 -13.958 1.00 36.19 199 ASN A N 1
ATOM 1573 C CA . ASN A 1 199 ? 2.684 23.786 -15.299 1.00 36.19 199 ASN A CA 1
ATOM 1574 C C . ASN A 1 199 ? 1.156 23.982 -15.303 1.00 36.19 199 ASN A C 1
ATOM 1576 O O . ASN A 1 199 ? 0.560 24.043 -16.374 1.00 36.19 199 ASN A O 1
ATOM 1580 N N . GLU A 1 200 ? 0.522 24.132 -14.137 1.00 36.94 200 GLU A N 1
ATOM 1581 C CA . GLU A 1 200 ? -0.886 24.536 -14.008 1.00 36.94 200 GLU A CA 1
ATOM 1582 C C . GLU A 1 200 ? -0.985 25.941 -13.390 1.00 36.94 200 GLU A C 1
ATOM 1584 O O . GLU A 1 200 ? -1.575 26.144 -12.331 1.00 36.94 200 GLU A O 1
ATOM 1589 N N . ALA A 1 201 ? -0.374 26.936 -14.037 1.00 33.69 201 ALA A N 1
ATOM 1590 C CA . ALA A 1 201 ? -0.774 28.323 -13.815 1.00 33.69 201 ALA A CA 1
ATOM 1591 C C . ALA A 1 201 ? -2.040 28.601 -14.655 1.00 33.69 201 ALA A C 1
ATOM 1593 O O . ALA A 1 201 ? -2.080 28.194 -15.821 1.00 33.69 201 ALA A O 1
ATOM 1594 N N . PRO A 1 202 ? -3.078 29.262 -14.110 1.00 37.00 202 PRO A N 1
ATOM 1595 C CA . PRO A 1 202 ? -4.246 29.636 -14.895 1.00 37.00 202 PRO A CA 1
ATOM 1596 C C . PRO A 1 202 ? -3.818 30.648 -15.959 1.00 37.00 202 PRO A C 1
ATOM 1598 O O . PRO A 1 202 ? -3.129 31.618 -15.647 1.00 37.00 202 PRO A O 1
ATOM 1601 N N . VAL A 1 203 ? -4.232 30.424 -17.204 1.00 47.19 203 VAL A N 1
ATOM 1602 C CA . VAL A 1 203 ? -4.175 31.446 -18.252 1.00 47.19 203 VAL A CA 1
ATOM 1603 C C . VAL A 1 203 ? -5.064 32.599 -17.782 1.00 47.19 203 VAL A C 1
ATOM 1605 O O . VAL A 1 203 ? -6.278 32.433 -17.683 1.00 47.19 203 VAL A O 1
ATOM 1608 N N . GLU A 1 204 ? -4.458 33.727 -17.408 1.00 41.16 204 GLU A N 1
ATOM 1609 C CA . GLU A 1 204 ? -5.179 34.982 -17.193 1.00 41.16 204 GLU A CA 1
ATOM 1610 C C . GLU A 1 204 ? -5.832 35.399 -18.516 1.00 41.16 204 GLU A C 1
ATOM 1612 O O . GLU A 1 204 ? -5.147 35.577 -19.526 1.00 41.16 204 GLU A O 1
ATOM 1617 N N . ASP A 1 205 ? -7.160 35.529 -18.502 1.00 46.28 205 ASP A N 1
ATOM 1618 C CA . ASP A 1 205 ? -7.927 36.183 -19.560 1.00 46.28 205 ASP A CA 1
ATOM 1619 C C . ASP A 1 205 ? -7.416 37.621 -19.731 1.00 46.28 205 ASP A C 1
ATOM 1621 O O . ASP A 1 205 ? -7.465 38.437 -18.806 1.00 46.28 205 ASP A O 1
ATOM 1625 N N . LEU A 1 206 ? -6.928 37.931 -20.930 1.00 42.81 206 LEU A N 1
ATOM 1626 C CA . LEU A 1 206 ? -6.628 39.295 -21.354 1.00 42.81 206 LEU A CA 1
ATOM 1627 C C . LEU A 1 206 ? -7.949 40.013 -21.681 1.00 42.81 206 LEU A C 1
ATOM 1629 O O . LEU A 1 206 ? -8.748 39.460 -22.438 1.00 42.81 206 LEU A O 1
ATOM 1633 N N . PRO A 1 207 ? -8.198 41.228 -21.159 1.00 48.47 207 PRO A N 1
ATOM 1634 C CA . PRO A 1 207 ? -9.373 42.000 -21.542 1.00 48.47 207 PRO A CA 1
ATOM 1635 C C . PRO A 1 207 ? -9.231 42.566 -22.966 1.00 48.47 207 PRO A C 1
ATOM 1637 O O . PRO A 1 207 ? -8.130 42.935 -23.380 1.00 48.47 207 PRO A O 1
ATOM 1640 N N . GLU A 1 208 ? -10.366 42.605 -23.676 1.00 47.81 208 GLU A N 1
ATOM 1641 C CA . GLU A 1 208 ? -10.560 43.151 -25.036 1.00 47.81 208 GLU A CA 1
ATOM 1642 C C . GLU A 1 208 ? -10.187 44.634 -25.185 1.00 47.81 208 GLU A C 1
ATOM 1644 O O . GLU A 1 208 ? -10.457 45.429 -24.251 1.00 47.81 208 GLU A O 1
#

Radius of gyration: 20.53 Å; Cα contacts (8 Å, |Δi|>4): 115; chains: 1; bounding box: 41×62×54 Å

Solvent-accessible surface area (backbone atoms only — not comparable to full-atom values): 12380 Å² total; per-residue (Å²): 91,71,64,63,48,48,78,74,38,31,67,85,69,76,37,64,74,64,37,76,76,36,71,66,54,41,47,50,53,53,49,52,54,51,50,53,52,50,50,52,53,51,52,49,51,53,52,50,56,47,31,64,72,72,50,50,18,70,40,51,47,49,59,70,66,45,59,92,86,52,74,54,32,72,70,50,47,27,56,50,31,49,50,50,52,49,49,54,56,54,69,73,49,53,73,71,59,58,72,76,45,55,74,65,59,51,50,53,50,54,51,49,52,54,52,50,53,54,55,55,52,78,72,52,72,75,74,75,56,44,77,78,32,76,85,68,59,54,77,69,49,53,54,32,49,53,38,36,51,56,42,51,74,74,19,63,85,75,67,55,71,76,50,64,56,71,44,52,85,85,73,46,54,70,66,56,53,51,49,53,58,54,58,71,64,57,66,81,73,80,68,62,72,66,60,64,70,66,76,71,68,81,82,77,82,78,85,133

Organism: Grifola frondosa (NCBI:txid5627)

Mean predicted aligned error: 11.22 Å

Secondary structure (DSSP, 8-state):
-HHHHHHH-TGGGT--GGGGT-HHHHHHHHHHHHHHHHHHHHHHHHHHHHHHHHT--HHHHHHHH--TTPPP-HHHHHHHHHHHHHHHHHHTS-HHHHHHS-HHHHHHHHHHHHHHHHHHHHTS-HHHHHHHHTTS--HHHHHHHHHHHHHHHHS-----GGGGPPPPTTTS-HHHHHHHHHHTTS---TTHHHHHTTS----PPPP-

pLDDT: mean 77.23, std 18.04, range [33.69, 95.75]

Foldseek 3Di:
DVLVVCLVCVVVVVHDPVCNVDPVSSVVVVVVVVVVVVVLVVLLLVLLVVCVVVLPALLVNLVSSDPPPWAAAPVSSLVSLLLSVLSVVVVPDDPVVCVVDPSVRSSVVVVLVVVVVVVVVVVPDPPPVCVVDVPDHDPVVVNSVVSSVVRCVSRPDPDDPVSVDHDDLVRTDPVNNVVVVSVVPPDDPSPVVVVVVVPPDDDDDDDD